Protein AF-0000000087751949 (afdb_homodimer)

Structure (mmCIF, N/CA/C/O backbone):
data_AF-0000000087751949-model_v1
#
loop_
_entity.id
_entity.type
_entity.pdbx_description
1 polymer 'Dynactin subunit 6'
#
loop_
_atom_site.group_PDB
_atom_site.id
_atom_site.type_symbol
_atom_site.label_atom_id
_atom_site.label_alt_id
_atom_site.label_comp_id
_atom_site.label_asym_id
_atom_site.label_entity_id
_atom_site.label_seq_id
_atom_site.pdbx_PDB_ins_code
_atom_site.Cartn_x
_atom_site.Cartn_y
_atom_site.Cartn_z
_atom_site.occupancy
_atom_site.B_iso_or_equiv
_atom_site.auth_seq_id
_atom_site.auth_comp_id
_atom_site.auth_asym_id
_atom_site.auth_atom_id
_atom_site.pdbx_PDB_model_num
ATOM 1 N N . MET A 1 1 ? -17.766 6.434 9.172 1 87.88 1 MET A N 1
ATOM 2 C CA . MET A 1 1 ? -16.344 6.113 9.297 1 87.88 1 MET A CA 1
ATOM 3 C C . MET A 1 1 ? -16.125 4.605 9.375 1 87.88 1 MET A C 1
ATOM 5 O O . MET A 1 1 ? -17 3.873 9.859 1 87.88 1 MET A O 1
ATOM 9 N N . TYR A 1 2 ? -15.016 4.145 8.797 1 93.75 2 TYR A N 1
ATOM 10 C CA . TYR A 1 2 ? -14.648 2.734 8.773 1 93.75 2 TYR A CA 1
ATOM 11 C C . TYR A 1 2 ? -13.273 2.518 9.398 1 93.75 2 TYR A C 1
ATOM 13 O O . TYR A 1 2 ? -12.266 2.434 8.688 1 93.75 2 TYR A O 1
ATOM 21 N N . VAL A 1 3 ? -13.266 2.404 10.672 1 95.25 3 VAL A N 1
ATOM 22 C CA . VAL A 1 3 ? -12.016 2.227 11.414 1 95.25 3 VAL A CA 1
ATOM 23 C C . VAL A 1 3 ? -11.93 0.794 11.938 1 95.25 3 VAL A C 1
ATOM 25 O O . VAL A 1 3 ? -12.656 0.414 12.852 1 95.25 3 VAL A O 1
ATOM 28 N N . CYS A 1 4 ? -11.031 0.097 11.383 1 94.06 4 CYS A N 1
ATOM 29 C CA . CYS A 1 4 ? -10.867 -1.282 11.828 1 94.06 4 CYS A CA 1
ATOM 30 C C . CYS A 1 4 ? -10.438 -1.339 13.289 1 94.06 4 CYS A C 1
ATOM 32 O O . CYS A 1 4 ? -9.617 -0.532 13.727 1 94.06 4 CYS A O 1
ATOM 34 N N . ASP A 1 5 ? -10.891 -2.34 14 1 93.88 5 ASP A N 1
ATOM 35 C CA . ASP A 1 5 ? -10.562 -2.52 15.414 1 93.88 5 ASP A CA 1
ATOM 36 C C . ASP A 1 5 ? -9.062 -2.725 15.602 1 93.88 5 ASP A C 1
ATOM 38 O O . ASP A 1 5 ? -8.508 -2.346 16.641 1 93.88 5 ASP A O 1
ATOM 42 N N . GLU A 1 6 ? -8.453 -3.252 14.617 1 94.19 6 GLU A N 1
ATOM 43 C CA . GLU A 1 6 ? -7.027 -3.553 14.695 1 94.19 6 GLU A CA 1
ATOM 44 C C . GLU A 1 6 ? -6.184 -2.305 14.43 1 94.19 6 GLU A C 1
ATOM 46 O O . GLU A 1 6 ? -4.965 -2.328 14.594 1 94.19 6 GLU A O 1
ATOM 51 N N . ALA A 1 7 ? -6.824 -1.273 14 1 96.38 7 ALA A N 1
ATOM 52 C CA . ALA A 1 7 ? -6.133 0.012 13.93 1 96.38 7 ALA A CA 1
ATOM 53 C C . ALA A 1 7 ? -6.008 0.639 15.32 1 96.38 7 ALA A C 1
ATOM 55 O O . ALA A 1 7 ? -6.898 0.483 16.156 1 96.38 7 ALA A O 1
ATOM 56 N N . GLU A 1 8 ? -4.941 1.275 15.57 1 97.38 8 GLU A N 1
ATOM 57 C CA . GLU A 1 8 ? -4.73 1.932 16.859 1 97.38 8 GLU A CA 1
ATOM 58 C C . GLU A 1 8 ? -5.164 3.395 16.812 1 97.38 8 GLU A C 1
ATOM 60 O O . GLU A 1 8 ? -4.328 4.289 16.656 1 97.38 8 GLU A O 1
ATOM 65 N N . VAL A 1 9 ? -6.453 3.605 16.906 1 97.19 9 VAL A N 1
ATOM 66 C CA . VAL A 1 9 ? -7.059 4.934 16.844 1 97.19 9 VAL A CA 1
ATOM 67 C C . VAL A 1 9 ? -8.016 5.109 18.016 1 97.19 9 VAL A C 1
ATOM 69 O O . VAL A 1 9 ? -8.969 4.34 18.172 1 97.19 9 VAL A O 1
ATOM 72 N N . ASP A 1 10 ? -7.754 6.023 18.922 1 95.88 10 ASP A N 1
ATOM 73 C CA . ASP A 1 10 ? -8.641 6.355 20.031 1 95.88 10 ASP A CA 1
ATOM 74 C C . ASP A 1 10 ? -9.664 7.414 19.625 1 95.88 10 ASP A C 1
ATOM 76 O O . ASP A 1 10 ? -9.352 8.609 19.594 1 95.88 10 ASP A O 1
ATOM 80 N N . LEU A 1 11 ? -10.883 7.027 19.406 1 96.06 11 LEU A N 1
ATOM 81 C CA . LEU A 1 11 ? -11.922 7.887 18.844 1 96.06 11 LEU A CA 1
ATOM 82 C C . LEU A 1 11 ? -12.422 8.891 19.875 1 96.06 11 LEU A C 1
ATOM 84 O O . LEU A 1 11 ? -13.203 9.781 19.547 1 96.06 11 LEU A O 1
ATOM 88 N N . THR A 1 12 ? -11.969 8.781 21.094 1 95.06 12 THR A N 1
ATOM 89 C CA . THR A 1 12 ? -12.242 9.82 22.078 1 95.06 12 THR A CA 1
ATOM 90 C C . THR A 1 12 ? -11.289 10.992 21.906 1 95.06 12 THR A C 1
ATOM 92 O O . THR A 1 12 ? -11.547 12.094 22.406 1 95.06 12 THR A O 1
ATOM 95 N N . GLN A 1 13 ? -10.18 10.82 21.203 1 95.88 13 GLN A N 1
ATOM 96 C CA . GLN A 1 13 ? -9.148 11.836 21.016 1 95.88 13 GLN A CA 1
ATOM 97 C C . GLN A 1 13 ? -9.094 12.32 19.578 1 95.88 13 GLN A C 1
ATOM 99 O O . GLN A 1 13 ? -8.547 13.391 19.297 1 95.88 13 GLN A O 1
ATOM 104 N N . VAL A 1 14 ? -9.586 11.477 18.672 1 97.38 14 VAL A N 1
ATOM 105 C CA . VAL A 1 14 ? -9.484 11.719 17.234 1 97.38 14 VAL A CA 1
ATOM 106 C C . VAL A 1 14 ? -10.875 11.828 16.641 1 97.38 14 VAL A C 1
ATOM 108 O O . VAL A 1 14 ? -11.758 11.016 16.922 1 97.38 14 VAL A O 1
ATOM 111 N N . SER A 1 15 ? -11.078 12.875 15.844 1 97.62 15 SER A N 1
ATOM 112 C CA . SER A 1 15 ? -12.312 13.008 15.07 1 97.62 15 SER A CA 1
ATOM 113 C C . SER A 1 15 ? -12.125 12.516 13.641 1 97.62 15 SER A C 1
ATOM 115 O O . SER A 1 15 ? -11.203 12.945 12.953 1 97.62 15 SER A O 1
ATOM 117 N N . VAL A 1 16 ? -13.031 11.672 13.172 1 98 16 VAL A N 1
ATOM 118 C CA . VAL A 1 16 ? -12.93 11.062 11.852 1 98 16 VAL A CA 1
ATOM 119 C C . VAL A 1 16 ? -14.227 11.273 11.078 1 98 16 VAL A C 1
ATOM 121 O O . VAL A 1 16 ? -15.312 10.945 11.57 1 98 16 VAL A O 1
ATOM 124 N N . GLY A 1 17 ? -14.008 11.773 9.828 1 97.69 17 GLY A N 1
ATOM 125 C CA . GLY A 1 17 ? -15.164 12.125 9.023 1 97.69 17 GLY A CA 1
ATOM 126 C C . GLY A 1 17 ? -15.758 10.953 8.266 1 97.69 17 GLY A C 1
ATOM 127 O O . GLY A 1 17 ? -15.188 9.859 8.266 1 97.69 17 GLY A O 1
ATOM 128 N N . TYR A 1 18 ? -16.812 11.297 7.547 1 96.25 18 TYR A N 1
ATOM 129 C CA . TYR A 1 18 ? -17.625 10.328 6.816 1 96.25 18 TYR A CA 1
ATOM 130 C C . TYR A 1 18 ? -16.781 9.609 5.766 1 96.25 18 TYR A C 1
ATOM 132 O O . TYR A 1 18 ? -15.984 10.227 5.062 1 96.25 18 TYR A O 1
ATOM 140 N N . LYS A 1 19 ? -16.812 8.203 5.746 1 96.38 19 LYS A N 1
ATOM 141 C CA . LYS A 1 19 ? -16.234 7.32 4.734 1 96.38 19 LYS A CA 1
ATOM 142 C C . LYS A 1 19 ? -14.719 7.328 4.801 1 96.38 19 LYS A C 1
ATOM 144 O O . LYS A 1 19 ? -14.047 6.824 3.895 1 96.38 19 LYS A O 1
ATOM 149 N N . SER A 1 20 ? -14.172 7.863 5.82 1 97.75 20 SER A N 1
ATOM 150 C CA . SER A 1 20 ? -12.75 7.664 6.043 1 97.75 20 SER A CA 1
ATOM 151 C C . SER A 1 20 ? -12.461 6.254 6.551 1 97.75 20 SER A C 1
ATOM 153 O O . SER A 1 20 ? -13.219 5.711 7.355 1 97.75 20 SER A O 1
ATOM 155 N N . VAL A 1 21 ? -11.328 5.797 6.027 1 97.06 21 VAL A N 1
ATOM 156 C CA . VAL A 1 21 ? -11 4.383 6.207 1 97.06 21 VAL A CA 1
ATOM 157 C C . VAL A 1 21 ? -9.656 4.25 6.91 1 97.06 21 VAL A C 1
ATOM 159 O O . VAL A 1 2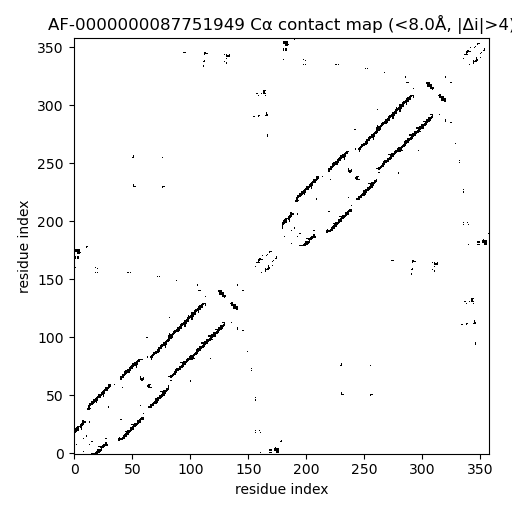1 ? -8.664 4.84 6.477 1 97.06 21 VAL A O 1
ATOM 162 N N . PHE A 1 22 ? -9.641 3.447 8.016 1 97.88 22 PHE A N 1
ATOM 163 C CA . PHE A 1 22 ? -8.391 3.025 8.648 1 97.88 22 PHE A CA 1
ATOM 164 C C . PHE A 1 22 ? -8.234 1.514 8.57 1 97.88 22 PHE A C 1
ATOM 166 O O . PHE A 1 22 ? -9 0.767 9.18 1 97.88 22 PHE A O 1
ATOM 173 N N . HIS A 1 23 ? -7.18 1.118 7.844 1 96.75 23 HIS A N 1
ATOM 174 C CA . HIS A 1 23 ? -6.906 -0.306 7.68 1 96.75 23 HIS A CA 1
ATOM 175 C C . HIS A 1 23 ? -6.262 -0.889 8.938 1 96.75 23 HIS A C 1
ATOM 177 O O . HIS A 1 23 ? -5.824 -0.146 9.812 1 96.75 23 HIS A O 1
ATOM 183 N N . PRO A 1 24 ? -6.258 -2.201 9.008 1 92.94 24 PRO A N 1
ATOM 184 C CA . PRO A 1 24 ? -5.574 -2.814 10.148 1 92.94 24 PRO A CA 1
ATOM 185 C C . PRO A 1 24 ? -4.133 -2.34 10.297 1 92.94 24 PRO A C 1
ATOM 187 O O . PRO A 1 24 ? -3.443 -2.121 9.297 1 92.94 24 PRO A O 1
ATOM 190 N N . LYS A 1 25 ? -3.697 -2.057 11.461 1 93.94 25 LYS A N 1
ATOM 191 C CA . LYS A 1 25 ? -2.334 -1.713 11.859 1 93.94 25 LYS A CA 1
ATOM 192 C C . LYS A 1 25 ? -2.002 -0.27 11.492 1 93.94 25 LYS A C 1
ATOM 194 O O . LYS A 1 25 ? -0.857 0.165 11.633 1 93.94 25 LYS A O 1
ATOM 199 N N . ALA A 1 26 ? -2.939 0.459 10.891 1 97.19 26 ALA A N 1
ATOM 200 C CA . ALA A 1 26 ? -2.795 1.912 10.875 1 97.19 26 ALA A CA 1
ATOM 201 C C . ALA A 1 26 ? -2.865 2.488 12.289 1 97.19 26 ALA A C 1
ATOM 203 O O . ALA A 1 26 ? -3.402 1.852 13.195 1 97.19 26 ALA A O 1
ATOM 204 N N . ALA A 1 27 ? -2.344 3.75 12.453 1 98.44 27 ALA A N 1
ATOM 205 C CA . ALA A 1 27 ? -2.344 4.266 13.82 1 98.44 27 ALA A CA 1
ATOM 206 C C . ALA A 1 27 ? -2.379 5.793 13.828 1 98.44 27 ALA A C 1
ATOM 208 O O . ALA A 1 27 ? -1.867 6.438 12.906 1 98.44 27 ALA A O 1
ATOM 209 N N . VAL A 1 28 ? -3.012 6.32 14.828 1 98.44 28 VAL A N 1
ATOM 210 C CA . VAL A 1 28 ? -2.869 7.715 15.234 1 98.44 28 VAL A CA 1
ATOM 211 C C . VAL A 1 28 ? -2.291 7.781 16.641 1 98.44 28 VAL A C 1
ATOM 213 O O . VAL A 1 28 ? -2.926 7.336 17.609 1 98.44 28 VAL A O 1
ATOM 216 N N . GLU A 1 29 ? -1.144 8.336 16.688 1 98.12 29 GLU A N 1
ATOM 217 C CA . GLU A 1 29 ? -0.455 8.414 17.969 1 98.12 29 GLU A CA 1
ATOM 218 C C . GLU A 1 29 ? -0.439 9.852 18.5 1 98.12 29 GLU A C 1
ATOM 220 O O . GLU A 1 29 ? -0.17 10.789 17.75 1 98.12 29 GLU A O 1
ATOM 225 N N . ILE A 1 30 ? -0.717 10.008 19.766 1 97.44 30 ILE A N 1
ATOM 226 C CA . ILE A 1 30 ? -0.716 11.32 20.406 1 97.44 30 ILE A CA 1
ATOM 227 C C . ILE A 1 30 ? 0.165 11.289 21.656 1 97.44 30 ILE A C 1
ATOM 229 O O . ILE A 1 30 ? -0.018 10.438 22.531 1 97.44 30 ILE A O 1
ATOM 233 N N . TYR A 1 31 ? 1.08 12.266 21.703 1 96.25 31 TYR A N 1
ATOM 234 C CA . TYR A 1 31 ? 1.987 12.383 22.844 1 96.25 31 TYR A CA 1
ATOM 235 C C . TYR A 1 31 ? 1.929 13.773 23.453 1 96.25 31 TYR A C 1
ATOM 237 O O . TYR A 1 31 ? 1.861 14.773 22.719 1 96.25 31 TYR A O 1
ATOM 245 N N . PRO A 1 32 ? 1.934 13.93 24.844 1 93.5 32 PRO A N 1
ATOM 246 C CA . PRO A 1 32 ? 1.86 12.82 25.781 1 93.5 32 PRO A CA 1
ATOM 247 C C . PRO A 1 32 ? 0.5 12.125 25.781 1 93.5 32 PRO A C 1
ATOM 249 O O . PRO A 1 32 ? -0.461 12.648 25.203 1 93.5 32 PRO A O 1
ATOM 252 N N . SER A 1 33 ? 0.363 11.031 26.359 1 87.06 33 SER A N 1
ATOM 253 C CA . SER A 1 33 ? -0.844 10.211 26.328 1 87.06 33 SER A CA 1
ATOM 254 C C . SER A 1 33 ? -2.008 10.906 27.031 1 87.06 33 SER A C 1
ATOM 256 O O . SER A 1 33 ? -3.17 10.648 26.703 1 87.06 33 SER A O 1
ATOM 258 N N . SER A 1 34 ? -1.687 11.742 27.938 1 84.38 34 SER A N 1
ATOM 259 C CA . SER A 1 34 ? -2.699 12.508 28.656 1 84.38 34 SER A CA 1
ATOM 260 C C . SER A 1 34 ? -2.43 14 28.578 1 84.38 34 SER A C 1
ATOM 262 O O . SER A 1 34 ? -1.881 14.594 29.516 1 84.38 34 SER A O 1
ATOM 264 N N . PRO A 1 35 ? -2.924 14.5 27.438 1 84.69 35 PRO A N 1
ATOM 265 C CA . PRO A 1 35 ? -2.662 15.938 27.281 1 84.69 35 PRO A CA 1
ATOM 266 C C . PRO A 1 35 ? -3.562 16.797 28.172 1 84.69 35 PRO A C 1
ATOM 268 O O . PRO A 1 35 ? -4.645 16.359 28.562 1 84.69 35 PRO A O 1
ATOM 271 N N . SER A 1 36 ? -3.154 17.984 28.391 1 84.75 36 SER A N 1
ATOM 272 C CA . SER A 1 36 ? -3.875 18.922 29.25 1 84.75 36 SER A CA 1
ATOM 273 C C . SER A 1 36 ? -5.023 19.594 28.516 1 84.75 36 SER A C 1
ATOM 275 O O . SER A 1 36 ? -6.035 19.953 29.109 1 84.75 36 SER A O 1
ATOM 277 N N . SER A 1 37 ? -4.801 19.734 27.266 1 87.19 37 SER A N 1
ATOM 278 C CA . SER A 1 37 ? -5.84 20.359 26.453 1 87.19 37 SER A CA 1
ATOM 279 C C . SER A 1 37 ? -6.969 19.375 26.156 1 87.19 37 SER A C 1
ATOM 281 O O . SER A 1 37 ? -6.867 18.188 26.469 1 87.19 37 SER A O 1
ATOM 283 N N . SER A 1 38 ? -8.094 19.906 25.531 1 91.38 38 SER A N 1
ATOM 284 C CA . SER A 1 38 ? -9.273 19.094 25.25 1 91.38 38 SER A CA 1
ATOM 285 C C . SER A 1 38 ? -9.242 18.531 23.828 1 91.38 38 SER A C 1
ATOM 287 O O . SER A 1 38 ? -8.844 19.234 22.906 1 91.38 38 SER A O 1
ATOM 289 N N . PRO A 1 39 ? -9.68 17.328 23.656 1 92.56 39 PRO A N 1
ATOM 290 C CA . PRO A 1 39 ? -9.805 16.734 22.328 1 92.56 39 PRO A CA 1
ATOM 291 C C . PRO A 1 39 ? -10.906 17.375 21.5 1 92.56 39 PRO A C 1
ATOM 293 O O . PRO A 1 39 ? -11.734 18.125 22.031 1 92.56 39 PRO A O 1
ATOM 296 N N . PRO A 1 40 ? -10.922 17.109 20.234 1 95.56 40 PRO A N 1
ATOM 297 C CA . PRO A 1 40 ? -10.055 16.172 19.516 1 95.56 40 PRO A CA 1
ATOM 298 C C . PRO A 1 40 ? -8.672 16.766 19.234 1 95.56 40 PRO A C 1
ATOM 300 O O . PRO A 1 40 ? -8.555 17.938 18.859 1 95.56 40 PRO A O 1
ATOM 303 N N . TYR A 1 41 ? -7.598 16.078 19.312 1 97.5 41 TYR A N 1
ATOM 304 C CA . TYR A 1 41 ? -6.219 16.469 19.047 1 97.5 41 TYR A CA 1
ATOM 305 C C . TYR A 1 41 ? -5.875 16.297 17.578 1 97.5 41 TYR A C 1
ATOM 307 O O . TYR A 1 41 ? -5.016 17.016 17.047 1 97.5 41 TYR A O 1
ATOM 315 N N . VAL A 1 42 ? -6.477 15.344 16.969 1 98.31 42 VAL A N 1
ATOM 316 C CA . VAL A 1 42 ? -6.336 15.109 15.539 1 98.31 42 VAL A CA 1
ATOM 317 C C . VAL A 1 42 ? -7.715 15.086 14.883 1 98.31 42 VAL A C 1
ATOM 319 O O . VAL A 1 42 ? -8.617 14.391 15.352 1 98.31 42 VAL A O 1
ATOM 322 N N . THR A 1 43 ? -7.879 15.922 13.875 1 98.69 43 THR A N 1
ATOM 323 C CA . THR A 1 43 ? -9.109 15.961 13.102 1 98.69 43 THR A CA 1
ATOM 324 C C . THR A 1 43 ? -8.867 15.492 11.664 1 98.69 43 THR A C 1
ATOM 326 O O . THR A 1 43 ? -8 16.031 10.969 1 98.69 43 THR A O 1
ATOM 329 N N . ILE A 1 44 ? -9.602 14.516 11.227 1 98.69 44 ILE A N 1
ATOM 330 C CA . ILE A 1 44 ? -9.5 13.953 9.883 1 98.69 44 ILE A CA 1
ATOM 331 C C . ILE A 1 44 ? -10.836 14.094 9.164 1 98.69 44 ILE A C 1
ATOM 333 O O . ILE A 1 44 ? -11.867 13.641 9.664 1 98.69 44 ILE A O 1
ATOM 337 N N . GLY A 1 45 ? -10.836 14.695 8.023 1 98.62 45 GLY A N 1
ATOM 338 C CA . GLY A 1 45 ? -12.047 14.953 7.262 1 98.62 45 GLY A CA 1
ATOM 339 C C . GLY A 1 45 ? -12.664 13.703 6.672 1 98.62 45 GLY A C 1
ATOM 340 O O . GLY A 1 45 ? -12.633 12.641 7.293 1 98.62 45 GLY A O 1
ATOM 341 N N . GLU A 1 46 ? -13.281 13.891 5.473 1 98.5 46 GLU A N 1
ATOM 342 C CA . GLU A 1 46 ? -14.062 12.828 4.84 1 98.5 46 GLU A CA 1
ATOM 343 C C . GLU A 1 46 ? -13.234 12.102 3.783 1 98.5 46 GLU A C 1
ATOM 345 O O . GLU A 1 46 ? -12.352 12.695 3.158 1 98.5 46 GLU A O 1
ATOM 350 N N . ARG A 1 47 ? -13.477 10.781 3.648 1 98.19 47 ARG A N 1
ATOM 351 C CA . ARG A 1 47 ? -13.008 9.977 2.527 1 98.19 47 ARG A CA 1
ATOM 352 C C . ARG A 1 47 ? -11.484 9.93 2.49 1 98.19 47 ARG A C 1
ATOM 354 O O . ARG A 1 47 ? -10.875 10.062 1.424 1 98.19 47 ARG A O 1
ATOM 361 N N . ASN A 1 48 ? -10.859 9.859 3.641 1 98.69 48 ASN A N 1
ATOM 362 C CA . ASN A 1 48 ? -9.43 9.594 3.738 1 98.69 48 ASN A CA 1
ATOM 363 C C . ASN A 1 48 ? -9.148 8.094 3.871 1 98.69 48 ASN A C 1
ATOM 365 O O . ASN A 1 48 ? -9.93 7.363 4.473 1 98.69 48 ASN A O 1
ATOM 369 N N . ILE A 1 49 ? -8.055 7.691 3.246 1 98.06 49 ILE A N 1
ATOM 370 C CA . ILE A 1 49 ? -7.633 6.305 3.383 1 98.06 49 ILE A CA 1
ATOM 371 C C . ILE A 1 49 ? -6.27 6.242 4.07 1 98.06 49 ILE A C 1
ATOM 373 O O . ILE A 1 49 ? -5.293 6.812 3.574 1 98.06 49 ILE A O 1
ATOM 377 N N . VAL A 1 50 ? -6.219 5.59 5.195 1 98.38 50 VAL A N 1
ATOM 378 C CA . VAL A 1 50 ? -4.973 5.316 5.902 1 98.38 50 VAL A CA 1
ATOM 379 C C . VAL A 1 50 ? -4.641 3.83 5.812 1 98.38 50 VAL A C 1
ATOM 381 O O . VAL A 1 50 ? -5.254 3.01 6.504 1 98.38 50 VAL A O 1
ATOM 384 N N . ASP A 1 51 ? -3.639 3.512 4.988 1 96.62 51 ASP A N 1
ATOM 385 C CA . ASP A 1 51 ? -3.318 2.123 4.668 1 96.62 51 ASP A CA 1
ATOM 386 C C . ASP A 1 51 ? -2.617 1.438 5.84 1 96.62 51 ASP A C 1
ATOM 388 O O . ASP A 1 51 ? -2.322 2.076 6.852 1 96.62 51 ASP A O 1
ATOM 392 N N . ASP A 1 52 ? -2.373 0.144 5.68 1 95.19 52 ASP A N 1
ATOM 393 C CA . ASP A 1 52 ? -1.693 -0.671 6.684 1 95.19 52 ASP A CA 1
ATOM 394 C C . ASP A 1 52 ? -0.34 -0.071 7.055 1 95.19 52 ASP A C 1
ATOM 396 O O . ASP A 1 52 ? 0.392 0.409 6.188 1 95.19 52 ASP A O 1
ATOM 400 N N . MET A 1 53 ? -0.048 0.06 8.305 1 94.69 53 MET A N 1
ATOM 401 C CA . MET A 1 53 ? 1.253 0.419 8.859 1 94.69 53 MET A CA 1
ATOM 402 C C . MET A 1 53 ? 1.524 1.91 8.695 1 94.69 53 MET A C 1
ATOM 404 O O . MET A 1 53 ? 2.615 2.387 9.016 1 94.69 53 MET A O 1
ATOM 408 N N . ALA A 1 54 ? 0.605 2.662 8.102 1 97.31 54 ALA A N 1
ATOM 409 C CA . ALA A 1 54 ? 0.746 4.117 8.094 1 97.31 54 ALA A CA 1
ATOM 410 C C . ALA A 1 54 ? 0.461 4.703 9.469 1 97.31 54 ALA A C 1
ATOM 412 O O . ALA A 1 54 ? -0.429 4.234 10.18 1 97.31 54 ALA A O 1
ATOM 413 N N . ILE A 1 55 ? 1.199 5.789 9.82 1 98.62 55 ILE A N 1
ATOM 414 C CA . ILE A 1 55 ? 1.084 6.363 11.156 1 98.62 55 ILE A CA 1
ATOM 415 C C . ILE A 1 55 ? 0.923 7.875 11.055 1 98.62 55 ILE A C 1
ATOM 417 O O . ILE A 1 55 ? 1.705 8.547 10.383 1 98.62 55 ILE A O 1
ATOM 421 N N . ILE A 1 56 ? -0.078 8.398 11.625 1 98.81 56 ILE A N 1
ATOM 422 C CA . ILE A 1 56 ? -0.224 9.82 11.906 1 98.81 56 ILE A CA 1
ATOM 423 C C . ILE A 1 56 ? 0.151 10.094 13.359 1 98.81 56 ILE A C 1
ATOM 425 O O . ILE A 1 56 ? -0.467 9.555 14.281 1 98.81 56 ILE A O 1
ATOM 429 N N . SER A 1 57 ? 1.158 10.922 13.578 1 98.81 57 SER A N 1
ATOM 430 C CA . SER A 1 57 ? 1.732 11.07 14.914 1 98.81 57 SER A CA 1
ATOM 431 C C . SER A 1 57 ? 1.778 12.531 15.344 1 98.81 57 SER A C 1
ATOM 433 O O . SER A 1 57 ? 2.385 13.367 14.664 1 98.81 57 SER A O 1
ATOM 435 N N . LEU A 1 58 ? 1.214 12.836 16.469 1 98.38 58 LEU A N 1
ATOM 436 C CA . LEU A 1 58 ? 1.224 14.172 17.047 1 98.38 58 LEU A CA 1
ATOM 437 C C . LEU A 1 58 ? 2 14.188 18.359 1 98.38 58 LEU A C 1
ATOM 439 O O . LEU A 1 58 ? 1.643 13.477 19.312 1 98.38 58 LEU A O 1
ATOM 443 N N . THR A 1 59 ? 3 14.867 18.359 1 97.12 59 THR A N 1
ATOM 444 C CA . THR A 1 59 ? 3.625 15.273 19.609 1 97.12 59 THR A CA 1
ATOM 445 C C . THR A 1 59 ? 3.23 16.703 19.984 1 97.12 59 THR A C 1
ATOM 447 O O . THR A 1 59 ? 3.617 17.656 19.297 1 97.12 59 THR A O 1
ATOM 450 N N . ILE A 1 60 ? 2.543 16.844 21.031 1 96 60 ILE A N 1
ATOM 451 C CA . ILE A 1 60 ? 2.035 18.156 21.438 1 96 60 ILE A CA 1
ATOM 452 C C . ILE A 1 60 ? 3.168 18.984 22.016 1 96 60 ILE A C 1
ATOM 454 O O . ILE A 1 60 ? 3.863 18.547 22.938 1 96 60 ILE A O 1
ATOM 458 N N . THR A 1 61 ? 3.326 20.016 21.438 1 93.38 61 THR A N 1
ATOM 459 C CA . THR A 1 61 ? 4.285 21.031 21.875 1 93.38 61 THR A CA 1
ATOM 460 C C . THR A 1 61 ? 3.639 22.406 21.953 1 93.38 61 THR A C 1
ATOM 462 O O . THR A 1 61 ? 2.441 22.547 21.688 1 93.38 61 THR A O 1
ATOM 465 N N . ALA A 1 62 ? 4.457 23.359 22.391 1 91.62 62 ALA A N 1
ATOM 466 C CA . ALA A 1 62 ? 3.961 24.734 22.391 1 91.62 62 ALA A CA 1
ATOM 467 C C . ALA A 1 62 ? 3.643 25.203 20.984 1 91.62 62 ALA A C 1
ATOM 469 O O . ALA A 1 62 ? 2.734 26.016 20.781 1 91.62 62 ALA A O 1
ATOM 470 N N . GLU A 1 63 ? 4.293 24.703 19.984 1 93.75 63 GLU A N 1
ATOM 471 C CA . GLU A 1 63 ? 4.184 25.156 18.609 1 93.75 63 GLU A CA 1
ATOM 472 C C . GLU A 1 63 ? 3.092 24.391 17.859 1 93.75 63 GLU A C 1
ATOM 474 O O . GLU A 1 63 ? 2.547 24.891 16.875 1 93.75 63 GLU A O 1
ATOM 479 N N . GLN A 1 64 ? 2.76 23.234 18.344 1 95.81 64 GLN A N 1
ATOM 480 C CA . GLN A 1 64 ? 1.774 22.391 17.672 1 95.81 64 GLN A CA 1
ATOM 481 C C . GLN A 1 64 ? 0.957 21.578 18.672 1 95.81 64 GLN A C 1
ATOM 483 O O . GLN A 1 64 ? 1.473 20.641 19.281 1 95.81 64 GLN A O 1
ATOM 488 N N . GLY A 1 65 ? -0.367 21.891 18.641 1 96.5 65 GLY A N 1
ATOM 489 C CA . GLY A 1 65 ? -1.247 21.219 19.578 1 96.5 65 GLY A CA 1
ATOM 490 C C . GLY A 1 65 ? -2.205 20.25 18.922 1 96.5 65 GLY A C 1
ATOM 491 O O . GLY A 1 65 ? -2.814 19.422 19.594 1 96.5 65 GLY A O 1
ATOM 492 N N . THR A 1 66 ? -2.301 20.438 17.609 1 97.88 66 THR A N 1
ATOM 493 C CA . THR A 1 66 ? -3.275 19.641 16.891 1 97.88 66 THR A CA 1
ATOM 494 C C . THR A 1 66 ? -2.75 19.266 15.508 1 97.88 66 THR A C 1
ATOM 496 O O . THR A 1 66 ? -1.747 19.812 15.047 1 97.88 66 THR A O 1
ATOM 499 N N . ILE A 1 67 ? -3.262 18.281 14.891 1 98.6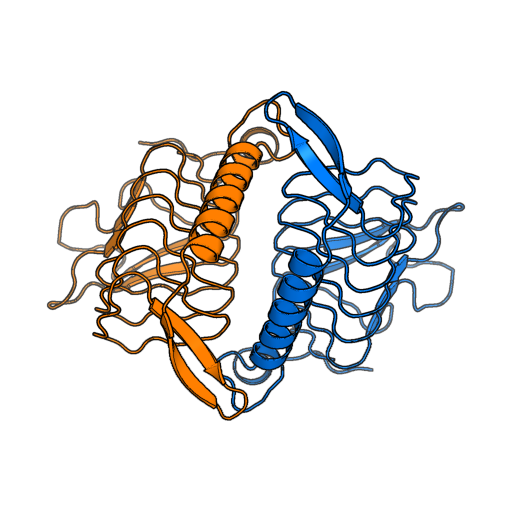2 67 ILE A N 1
ATOM 500 C CA . ILE A 1 67 ? -3.137 18 13.461 1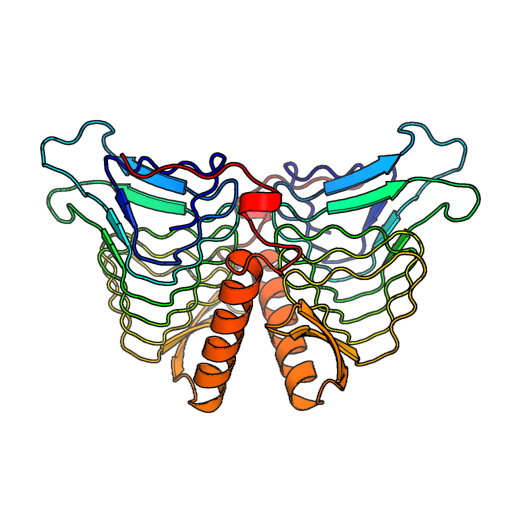 98.62 67 ILE A CA 1
ATOM 501 C C . ILE A 1 67 ? -4.504 18.109 12.797 1 98.62 67 ILE A C 1
ATOM 503 O O . ILE A 1 67 ? -5.496 17.578 13.297 1 98.62 67 ILE A O 1
ATOM 507 N N . THR A 1 68 ? -4.559 18.844 11.703 1 98.88 68 THR A N 1
ATOM 508 C CA . THR A 1 68 ? -5.789 18.953 10.922 1 98.88 68 THR A CA 1
ATOM 509 C C . THR A 1 68 ? -5.578 18.422 9.508 1 98.88 68 THR A C 1
ATOM 511 O O . THR A 1 68 ? -4.676 18.875 8.797 1 98.88 68 THR A O 1
ATOM 514 N N . ILE A 1 69 ? -6.41 17.484 9.062 1 98.94 69 ILE A N 1
ATOM 515 C CA . ILE A 1 69 ? -6.355 16.875 7.738 1 98.94 69 ILE A CA 1
ATOM 516 C C . ILE A 1 69 ? -7.688 17.062 7.023 1 98.94 69 ILE A C 1
ATOM 518 O O . ILE A 1 69 ? -8.75 16.766 7.578 1 98.94 69 ILE A O 1
ATOM 522 N N . GLY A 1 70 ? -7.68 17.531 5.801 1 98.88 70 GLY A N 1
ATOM 523 C CA . GLY A 1 70 ? -8.875 17.75 5.004 1 98.88 70 GLY A CA 1
ATOM 524 C C . GLY A 1 70 ? -9.484 16.469 4.473 1 98.88 70 GLY A C 1
ATOM 525 O O . GLY A 1 70 ? -9.602 15.484 5.203 1 98.88 70 GLY A O 1
ATOM 526 N N . ASP A 1 71 ? -9.93 16.531 3.164 1 98.81 71 ASP A N 1
ATOM 527 C CA . ASP A 1 71 ? -10.711 15.445 2.58 1 98.81 71 ASP A CA 1
ATOM 528 C C . ASP A 1 71 ? -9.945 14.75 1.46 1 98.81 71 ASP A C 1
ATOM 530 O O . ASP A 1 71 ? -9.102 15.359 0.808 1 98.81 71 ASP A O 1
ATOM 534 N N . ASN A 1 72 ? -10.242 13.445 1.24 1 98.56 72 ASN A N 1
ATOM 535 C CA . ASN A 1 72 ? -9.844 12.695 0.052 1 98.56 72 ASN A CA 1
ATOM 536 C C . ASN A 1 72 ? -8.328 12.547 -0.034 1 98.56 72 ASN A C 1
ATOM 538 O O . ASN A 1 72 ? -7.738 12.734 -1.102 1 98.56 72 ASN A O 1
ATOM 542 N N . ASN A 1 73 ? -7.668 12.312 1.082 1 98.81 73 ASN A N 1
ATOM 543 C CA . ASN A 1 73 ? -6.238 12.016 1.094 1 98.81 73 ASN A CA 1
ATOM 544 C C . ASN A 1 73 ? -5.98 10.516 1.186 1 98.81 73 ASN A C 1
ATOM 546 O O . ASN A 1 73 ? -6.746 9.781 1.817 1 98.81 73 ASN A O 1
ATOM 550 N N . LEU A 1 74 ? -4.914 10.086 0.553 1 98.44 74 LEU A N 1
ATOM 551 C CA . LEU A 1 74 ? -4.469 8.695 0.639 1 98.44 74 LEU A CA 1
ATOM 552 C C . LEU A 1 74 ? -3.09 8.609 1.289 1 98.44 74 LEU A C 1
ATOM 554 O O . LEU A 1 74 ? -2.131 9.219 0.805 1 98.44 74 LEU A O 1
ATOM 558 N N . PHE A 1 75 ? -3.018 7.91 2.383 1 98.5 75 PHE A N 1
ATOM 559 C CA . PHE A 1 75 ? -1.767 7.605 3.068 1 98.5 75 PHE A CA 1
ATOM 560 C C . PHE A 1 75 ? -1.378 6.145 2.863 1 98.5 75 PHE A C 1
ATOM 562 O O . PHE A 1 75 ? -1.879 5.262 3.561 1 98.5 75 PHE A O 1
ATOM 569 N N . GLU A 1 76 ? -0.446 5.895 1.955 1 96.25 76 GLU A N 1
ATOM 570 C CA . GLU A 1 76 ? -0.073 4.527 1.61 1 96.25 76 GLU A CA 1
ATOM 571 C C . GLU A 1 76 ? 0.766 3.889 2.713 1 96.25 76 GLU A C 1
ATOM 573 O O . GLU A 1 76 ? 1.115 4.547 3.695 1 96.25 76 GLU A O 1
ATOM 578 N N . SER A 1 77 ? 1.047 2.645 2.52 1 94.94 77 SER A N 1
ATOM 579 C CA . SER A 1 77 ? 1.591 1.778 3.559 1 94.94 77 SER A CA 1
ATOM 580 C C . SER A 1 77 ? 2.92 2.311 4.082 1 94.94 77 SER A C 1
ATOM 582 O O . SER A 1 77 ? 3.791 2.701 3.303 1 94.94 77 SER A O 1
ATOM 584 N N . GLY A 1 78 ? 2.99 2.475 5.438 1 93.56 78 GLY A N 1
ATOM 585 C CA . GLY A 1 78 ? 4.262 2.729 6.102 1 93.56 78 GLY A CA 1
ATOM 586 C C . GLY A 1 78 ? 4.633 4.199 6.137 1 93.56 78 GLY A C 1
ATOM 587 O O . GLY A 1 78 ? 5.723 4.559 6.582 1 93.56 78 GLY A O 1
ATOM 588 N N . CYS A 1 79 ? 3.816 5.027 5.699 1 96.06 79 CYS A N 1
ATOM 589 C CA . CYS A 1 79 ? 4.102 6.453 5.812 1 96.06 79 CYS A CA 1
ATOM 590 C C . CYS A 1 79 ? 4.082 6.898 7.27 1 96.06 79 CYS A C 1
ATOM 592 O O . CYS A 1 79 ? 3.42 6.281 8.102 1 96.06 79 CYS A O 1
ATOM 594 N N . LEU A 1 80 ? 4.816 7.969 7.551 1 98.19 80 LEU A N 1
ATOM 595 C CA . LEU A 1 80 ? 4.816 8.625 8.852 1 98.19 80 LEU A CA 1
ATOM 596 C C . LEU A 1 80 ? 4.516 10.109 8.719 1 98.19 80 LEU A C 1
ATOM 598 O O . LEU A 1 80 ? 5.316 10.859 8.156 1 98.19 80 LEU A O 1
ATOM 602 N N . ILE A 1 81 ? 3.383 10.555 9.242 1 98.88 81 ILE A N 1
ATOM 603 C CA . ILE A 1 81 ? 2.871 11.906 9.016 1 98.88 81 ILE A CA 1
ATOM 604 C C . ILE A 1 81 ? 2.865 12.68 10.328 1 98.88 81 ILE A C 1
ATOM 606 O O . ILE A 1 81 ? 2.141 12.328 11.266 1 98.88 81 ILE A O 1
ATOM 610 N N . LYS A 1 82 ? 3.605 13.734 10.438 1 98.81 82 LYS A N 1
ATOM 611 C CA . LYS A 1 82 ? 3.652 14.555 11.648 1 98.81 82 LYS A CA 1
ATOM 612 C C . LYS A 1 82 ? 3.238 15.992 11.344 1 98.81 82 LYS A C 1
ATOM 614 O O . LYS A 1 82 ? 3.393 16.875 12.188 1 98.81 82 LYS A O 1
ATOM 619 N N . ALA A 1 83 ? 2.717 16.234 10.164 1 98.81 83 ALA A N 1
ATOM 620 C CA . ALA A 1 83 ? 2.361 17.562 9.656 1 98.81 83 ALA A CA 1
ATOM 621 C C . ALA A 1 83 ? 1.429 18.281 10.625 1 98.81 83 ALA A C 1
ATOM 623 O O . ALA A 1 83 ? 0.67 17.641 11.359 1 98.81 83 ALA A O 1
ATOM 624 N N . LYS A 1 84 ? 1.494 19.578 10.562 1 98.62 84 LYS A N 1
ATOM 625 C CA . LYS A 1 84 ? 0.537 20.391 11.297 1 98.62 84 LYS A CA 1
ATOM 626 C C . LYS A 1 84 ? -0.824 20.406 10.609 1 98.62 84 LYS A C 1
ATOM 628 O O . LYS A 1 84 ? -1.86 20.312 11.266 1 98.62 84 LYS A O 1
ATOM 633 N N . SER A 1 85 ? -0.745 20.609 9.32 1 98.88 85 SER A N 1
ATOM 634 C CA . SER A 1 85 ? -1.983 20.641 8.547 1 98.88 85 SER A CA 1
ATOM 635 C C . SER A 1 85 ? -1.781 20.062 7.156 1 98.88 85 SER A C 1
ATOM 637 O O . SER A 1 85 ? -0.718 20.219 6.555 1 98.88 85 SER A O 1
ATOM 639 N N . ILE A 1 86 ? -2.799 19.375 6.648 1 98.94 86 ILE A N 1
ATOM 640 C CA . ILE A 1 86 ? -2.869 18.797 5.312 1 98.94 86 ILE A CA 1
ATOM 641 C C . ILE A 1 86 ? -4.191 19.188 4.652 1 98.94 86 ILE A C 1
ATOM 643 O O . ILE A 1 86 ? -5.258 19.016 5.242 1 98.94 86 ILE A O 1
ATOM 647 N N . GLY A 1 87 ? -4.18 19.672 3.467 1 98.88 87 GLY A N 1
ATOM 648 C CA . GLY A 1 87 ? -5.383 20.031 2.732 1 98.88 87 GLY A CA 1
ATOM 649 C C . GLY A 1 87 ? -6.121 18.828 2.182 1 98.88 87 GLY A C 1
ATOM 650 O O . GLY A 1 87 ? -6.332 17.844 2.895 1 98.88 87 GLY A O 1
ATOM 651 N N . ASN A 1 88 ? -6.559 18.984 0.852 1 98.75 88 ASN A N 1
ATOM 652 C CA . ASN A 1 88 ? -7.418 17.984 0.221 1 98.75 88 ASN A CA 1
ATOM 653 C C . ASN A 1 88 ? -6.719 17.312 -0.957 1 98.75 88 ASN A C 1
ATOM 655 O O . ASN A 1 88 ? -5.855 17.906 -1.6 1 98.75 88 ASN A O 1
ATOM 659 N N . ASN A 1 89 ? -7.074 16.016 -1.204 1 98.38 89 ASN A N 1
ATOM 660 C CA . ASN A 1 89 ? -6.734 15.32 -2.438 1 98.38 89 ASN A CA 1
ATOM 661 C C . ASN A 1 89 ? -5.23 15.102 -2.562 1 98.38 89 ASN A C 1
ATOM 663 O O . ASN A 1 89 ? -4.66 15.266 -3.645 1 98.38 89 ASN A O 1
ATOM 667 N N . ASN A 1 90 ? -4.57 14.859 -1.464 1 98.69 90 ASN A N 1
ATOM 668 C CA . ASN A 1 90 ? -3.139 14.578 -1.486 1 98.69 90 ASN A CA 1
ATOM 669 C C . ASN A 1 90 ? -2.865 13.078 -1.499 1 98.69 90 ASN A C 1
ATOM 671 O O . ASN A 1 90 ? -3.662 12.289 -0.981 1 98.69 90 ASN A O 1
ATOM 675 N N . TRP A 1 91 ? -1.775 12.711 -2.121 1 98 91 TRP A N 1
ATOM 676 C CA . TRP A 1 91 ? -1.311 11.336 -2.211 1 98 91 TRP A CA 1
ATOM 677 C C . TRP A 1 91 ? 0.052 11.172 -1.544 1 98 91 TRP A C 1
ATOM 679 O O . TRP A 1 91 ? 1.055 11.703 -2.031 1 98 91 TRP A O 1
ATOM 689 N N . PHE A 1 92 ? 0.079 10.469 -0.467 1 98 92 PHE A N 1
ATOM 690 C CA . PHE A 1 92 ? 1.325 10.141 0.215 1 98 92 PHE A CA 1
ATOM 691 C C . PHE A 1 92 ? 1.776 8.727 -0.134 1 98 92 PHE A C 1
ATOM 693 O O . PHE A 1 92 ? 1.199 7.75 0.347 1 98 92 PHE A O 1
ATOM 700 N N . GLU A 1 93 ? 2.797 8.602 -0.924 1 95.19 93 GLU A N 1
ATOM 701 C CA . GLU A 1 93 ? 3.275 7.309 -1.401 1 95.19 93 GLU A CA 1
ATOM 702 C C . GLU A 1 93 ? 4 6.547 -0.296 1 95.19 93 GLU A C 1
ATOM 704 O O . GLU A 1 93 ? 4.254 7.094 0.779 1 95.19 93 GLU A O 1
ATOM 709 N N . PRO A 1 94 ? 4.289 5.254 -0.517 1 93.38 94 PRO A N 1
ATOM 710 C CA . PRO A 1 94 ? 4.742 4.398 0.584 1 93.38 94 PRO A CA 1
ATOM 711 C C . PRO A 1 94 ? 6.039 4.895 1.221 1 93.38 94 PRO A C 1
ATOM 713 O O . PRO A 1 94 ? 6.945 5.34 0.514 1 93.38 94 PRO A O 1
ATOM 716 N N . LYS A 1 95 ? 6.078 4.895 2.545 1 93.75 95 LYS A N 1
ATOM 717 C CA . LYS A 1 95 ? 7.262 5.078 3.379 1 93.75 95 LYS A CA 1
ATOM 718 C C . LYS A 1 95 ? 7.758 6.52 3.314 1 93.75 95 LYS A C 1
ATOM 720 O O . LYS A 1 95 ? 8.883 6.812 3.721 1 93.75 95 LYS A O 1
ATOM 725 N N . CYS A 1 96 ? 6.957 7.418 2.773 1 95.56 96 CYS A N 1
ATOM 726 C CA . CYS A 1 96 ? 7.344 8.82 2.895 1 95.56 96 CYS A CA 1
ATOM 727 C C . CYS A 1 96 ? 7.172 9.312 4.324 1 95.56 96 CYS A C 1
ATOM 729 O O . CYS A 1 96 ? 6.461 8.688 5.117 1 95.56 96 CYS A O 1
ATOM 731 N N . VAL A 1 97 ? 7.871 10.453 4.66 1 97.06 97 VAL A N 1
ATOM 732 C CA . VAL A 1 97 ? 7.82 11.047 5.992 1 97.06 97 VAL A CA 1
ATOM 733 C C . VAL A 1 97 ? 7.543 12.547 5.883 1 97.06 97 VAL A C 1
ATOM 735 O O . VAL A 1 97 ? 8.188 13.25 5.102 1 97.06 97 VAL A O 1
ATOM 738 N N . VAL A 1 98 ? 6.539 13.008 6.629 1 98.62 98 VAL A N 1
ATOM 739 C CA . VAL A 1 98 ? 6.262 14.438 6.707 1 98.62 98 VAL A CA 1
ATOM 740 C C . VAL A 1 98 ? 6.598 14.953 8.102 1 98.62 98 VAL A C 1
ATOM 742 O O . VAL A 1 98 ? 6.016 14.508 9.094 1 98.62 98 VAL A O 1
ATOM 745 N N . GLY A 1 99 ? 7.438 15.906 8.188 1 98.25 99 GLY A N 1
ATOM 746 C CA . GLY A 1 99 ? 7.988 16.359 9.453 1 98.25 99 GLY A CA 1
ATOM 747 C C . GLY A 1 99 ? 7.012 17.203 10.25 1 98.25 99 GLY A C 1
ATOM 748 O O . GLY A 1 99 ? 6.02 17.703 9.711 1 98.25 99 GLY A O 1
ATOM 749 N N . GLU A 1 100 ? 7.43 17.406 11.484 1 98.19 100 GLU A N 1
ATOM 750 C CA . GLU A 1 100 ? 6.594 18.156 12.422 1 98.19 100 GLU A CA 1
ATOM 751 C C . GLU A 1 100 ? 6.406 19.594 11.961 1 98.19 100 GLU A C 1
ATOM 753 O O . GLU A 1 100 ? 7.355 20.234 11.5 1 98.19 100 GLU A O 1
ATOM 758 N N . GLY A 1 101 ? 5.188 20.031 12.07 1 98.19 101 GLY A N 1
ATOM 759 C CA . GLY A 1 101 ? 4.914 21.438 11.781 1 98.19 101 GLY A CA 1
ATOM 760 C C . GLY A 1 101 ? 4.75 21.719 10.297 1 98.19 101 GLY A C 1
ATOM 761 O O . GLY A 1 101 ? 4.398 22.828 9.906 1 98.19 101 GLY A O 1
ATOM 762 N N . ALA A 1 102 ? 4.953 20.75 9.453 1 98.69 102 ALA A N 1
ATOM 763 C CA . ALA A 1 102 ? 4.812 20.969 8.016 1 98.69 102 ALA A CA 1
ATOM 764 C C . ALA A 1 102 ? 3.365 21.266 7.641 1 98.69 102 ALA A C 1
ATOM 766 O O . ALA A 1 102 ? 2.438 20.812 8.32 1 98.69 102 ALA A O 1
ATOM 767 N N . VAL A 1 103 ? 3.191 22.062 6.609 1 98.88 103 VAL A N 1
ATOM 768 C CA . VAL A 1 103 ? 1.891 22.391 6.039 1 98.88 103 VAL A CA 1
ATOM 769 C C . VAL A 1 103 ? 1.828 21.922 4.586 1 98.88 103 VAL A C 1
ATOM 771 O O . VAL A 1 103 ? 2.611 22.375 3.746 1 98.88 103 VAL A O 1
ATOM 774 N N . ILE A 1 104 ? 0.918 21 4.266 1 98.88 104 ILE A N 1
ATOM 775 C CA . ILE A 1 104 ? 0.754 20.484 2.916 1 98.88 104 ILE A CA 1
ATOM 776 C C . ILE A 1 104 ? -0.521 21.047 2.295 1 98.88 104 ILE A C 1
ATOM 778 O O . ILE A 1 104 ? -1.604 20.938 2.875 1 98.88 104 ILE A O 1
ATOM 782 N N . GLY A 1 105 ? -0.47 21.625 1.188 1 98.69 105 GLY A N 1
ATOM 783 C CA . GLY A 1 105 ? -1.62 22.188 0.504 1 98.69 105 GLY A CA 1
ATOM 784 C C . GLY A 1 105 ? -2.555 21.141 -0.066 1 98.69 105 GLY A C 1
ATOM 785 O O . GLY A 1 105 ? -2.848 20.141 0.592 1 98.69 105 GLY A O 1
ATOM 786 N N . ASN A 1 106 ? -3.061 21.438 -1.311 1 98.38 106 ASN A N 1
ATOM 787 C CA . ASN A 1 106 ? -4.012 20.562 -1.985 1 98.38 106 ASN A CA 1
ATOM 788 C C . ASN A 1 106 ? -3.389 19.906 -3.211 1 98.38 106 ASN A C 1
ATOM 790 O O . ASN A 1 106 ? -2.549 20.5 -3.887 1 98.38 106 ASN A O 1
ATOM 794 N N . CYS A 1 107 ? -3.805 18.672 -3.496 1 98 107 CYS A N 1
ATOM 795 C CA . CYS A 1 107 ? -3.473 17.984 -4.738 1 98 107 CYS A CA 1
ATOM 796 C C . CYS A 1 107 ? -1.968 17.781 -4.863 1 98 107 CYS A C 1
ATOM 798 O O . CYS A 1 107 ? -1.396 17.984 -5.938 1 98 107 CYS A O 1
ATOM 800 N N . CYS A 1 108 ? -1.331 17.453 -3.785 1 98.31 108 CYS A N 1
ATOM 801 C CA . CYS A 1 108 ? 0.102 17.172 -3.789 1 98.31 108 CYS A CA 1
ATOM 802 C C . CYS A 1 108 ? 0.369 15.68 -3.805 1 98.31 108 CYS A C 1
ATOM 804 O O . CYS A 1 108 ? -0.485 14.883 -3.4 1 98.31 108 CYS A O 1
ATOM 806 N N . VAL A 1 109 ? 1.534 15.312 -4.309 1 97.5 109 VAL A N 1
ATOM 807 C CA . VAL A 1 109 ? 2.062 13.953 -4.223 1 97.5 109 VAL A CA 1
ATOM 808 C C . VAL A 1 109 ? 3.414 13.969 -3.51 1 97.5 109 VAL A C 1
ATOM 810 O O . VAL A 1 109 ? 4.344 14.656 -3.945 1 97.5 109 VAL A O 1
ATOM 813 N N . ILE A 1 110 ? 3.467 13.305 -2.402 1 97.62 110 ILE A N 1
ATOM 814 C CA . ILE A 1 110 ? 4.75 13.055 -1.755 1 97.62 110 ILE A CA 1
ATOM 815 C C . ILE A 1 110 ? 5.277 11.68 -2.15 1 97.62 110 ILE A C 1
ATOM 817 O O . ILE A 1 110 ? 4.742 10.656 -1.721 1 97.62 110 ILE A O 1
ATOM 821 N N . GLY A 1 111 ? 6.285 11.656 -2.889 1 94.25 111 GLY A N 1
ATOM 822 C CA . GLY A 1 111 ? 6.785 10.438 -3.5 1 94.25 111 GLY A CA 1
ATOM 823 C C . GLY A 1 111 ? 7.27 9.414 -2.484 1 94.25 111 GLY A C 1
ATOM 824 O O . GLY A 1 111 ? 7.496 9.75 -1.319 1 94.25 111 GLY A O 1
ATOM 825 N N . ALA A 1 112 ? 7.504 8.203 -3 1 92.12 112 ALA A N 1
ATOM 826 C CA . ALA A 1 112 ? 7.922 7.094 -2.15 1 92.12 112 ALA A CA 1
ATOM 827 C C . ALA A 1 112 ? 9.266 7.383 -1.491 1 92.12 112 ALA A C 1
ATOM 829 O O . ALA A 1 112 ? 10.219 7.797 -2.16 1 92.12 112 ALA A O 1
ATOM 830 N N . GLY A 1 113 ? 9.25 7.27 -0.17 1 90.75 113 GLY A N 1
ATOM 831 C CA . GLY A 1 113 ? 10.484 7.406 0.585 1 90.75 113 GLY A CA 1
ATOM 832 C C . GLY A 1 113 ? 10.93 8.852 0.742 1 90.75 113 GLY A C 1
ATOM 833 O O . GLY A 1 113 ? 11.992 9.117 1.308 1 90.75 113 GLY A O 1
ATOM 834 N N . VAL A 1 114 ? 10.211 9.75 0.214 1 93.56 114 VAL A N 1
ATOM 835 C CA . VAL A 1 114 ? 10.57 11.164 0.329 1 93.56 114 VAL A CA 1
ATOM 836 C C . VAL A 1 114 ? 10.375 11.625 1.77 1 93.56 114 VAL A C 1
ATOM 838 O O . VAL A 1 114 ? 9.367 11.305 2.404 1 93.56 114 VAL A O 1
ATOM 841 N N . GLU A 1 115 ? 11.297 12.383 2.27 1 95.06 115 GLU A N 1
ATOM 842 C CA . GLU A 1 115 ? 11.203 12.984 3.594 1 95.06 115 GLU A CA 1
ATOM 843 C C . GLU A 1 115 ? 11.055 14.5 3.496 1 95.06 115 GLU A C 1
ATOM 845 O O . GLU A 1 115 ? 11.953 15.188 3.006 1 95.06 115 GLU A O 1
ATOM 850 N N . ILE A 1 116 ? 9.898 14.969 3.943 1 97.19 116 ILE A N 1
ATOM 851 C CA . ILE A 1 116 ? 9.664 16.406 4.035 1 97.19 116 ILE A CA 1
ATOM 852 C C . ILE A 1 116 ? 10.18 16.922 5.375 1 97.19 116 ILE A C 1
ATOM 854 O O . ILE A 1 116 ? 9.703 16.516 6.438 1 97.19 116 ILE A O 1
ATOM 858 N N . PRO A 1 117 ? 11.016 17.906 5.398 1 96.94 117 PRO A N 1
ATOM 859 C CA . PRO A 1 117 ? 11.555 18.422 6.66 1 96.94 117 PRO A CA 1
ATOM 860 C C . PRO A 1 117 ? 10.492 19.125 7.512 1 96.94 117 PRO A C 1
ATOM 862 O O . PRO A 1 117 ? 9.477 19.578 6.984 1 96.94 117 PRO A O 1
ATOM 865 N N . PRO A 1 118 ? 10.836 19.203 8.812 1 97.88 118 PRO A N 1
ATOM 866 C CA . PRO A 1 118 ? 9.914 19.938 9.688 1 97.88 118 PRO A CA 1
ATOM 867 C C . PRO A 1 118 ? 9.68 21.375 9.227 1 97.88 118 PRO A C 1
ATOM 869 O O . PRO A 1 118 ? 10.57 22 8.633 1 97.88 118 PRO A O 1
ATOM 872 N N . LEU A 1 119 ? 8.531 21.844 9.383 1 98 119 LEU A N 1
ATOM 873 C CA . LEU A 1 119 ? 8.117 23.234 9.211 1 98 119 LEU A CA 1
ATOM 874 C C . LEU A 1 119 ? 8.094 23.625 7.73 1 98 119 LEU A C 1
ATOM 876 O O . LEU A 1 119 ? 7.961 24.797 7.391 1 98 119 LEU A O 1
ATOM 880 N N . THR A 1 120 ? 8.195 22.672 6.824 1 97.94 120 THR A N 1
ATOM 881 C CA . THR A 1 120 ? 8.164 22.922 5.391 1 97.94 120 THR A CA 1
ATOM 882 C C . THR A 1 120 ? 6.738 23.219 4.926 1 97.94 120 THR A C 1
ATOM 884 O O . THR A 1 120 ? 5.785 22.594 5.402 1 97.94 120 THR A O 1
ATOM 887 N N . VAL A 1 121 ? 6.613 24.188 4.031 1 98.56 121 VAL A N 1
ATOM 888 C CA . VAL A 1 121 ? 5.332 24.453 3.389 1 98.56 121 VAL A CA 1
ATOM 889 C C . VAL A 1 121 ? 5.348 23.906 1.961 1 98.56 121 VAL A C 1
ATOM 891 O O . VAL A 1 121 ? 6.207 24.281 1.159 1 98.56 121 VAL A O 1
ATOM 894 N N . VAL A 1 122 ? 4.48 22.984 1.629 1 98.56 122 VAL A N 1
ATOM 895 C CA . VAL A 1 122 ? 4.309 22.469 0.276 1 98.56 122 VAL A CA 1
ATOM 896 C C . VAL A 1 122 ? 3.049 23.062 -0.349 1 98.56 122 VAL A C 1
ATOM 898 O O . VAL A 1 122 ? 1.939 22.828 0.138 1 98.56 122 VAL A O 1
ATOM 901 N N . ASN A 1 123 ? 3.191 23.766 -1.407 1 97.94 123 ASN A N 1
ATOM 902 C CA . ASN A 1 123 ? 2.072 24.453 -2.035 1 97.94 123 ASN A CA 1
ATOM 903 C C . ASN A 1 123 ? 1.226 23.5 -2.879 1 97.94 123 ASN A C 1
ATOM 905 O O . ASN A 1 123 ? 1.631 22.375 -3.141 1 97.94 123 ASN A O 1
ATOM 909 N N . ASP A 1 124 ? 0.056 24.031 -3.387 1 97.75 124 ASP A N 1
ATOM 910 C CA . ASP A 1 124 ? -0.893 23.234 -4.152 1 97.75 124 ASP A CA 1
ATOM 911 C C . ASP A 1 124 ? -0.229 22.625 -5.383 1 97.75 124 ASP A C 1
ATOM 913 O O . ASP A 1 124 ? 0.647 23.234 -5.992 1 97.75 124 ASP A O 1
ATOM 917 N N . ASN A 1 125 ? -0.558 21.391 -5.707 1 97.5 125 ASN A N 1
ATOM 918 C CA . ASN A 1 125 ? -0.269 20.719 -6.973 1 97.5 125 ASN A CA 1
ATOM 919 C C . ASN A 1 125 ? 1.204 20.328 -7.082 1 97.5 125 ASN A C 1
ATOM 921 O O . ASN A 1 125 ? 1.712 20.109 -8.18 1 97.5 125 ASN A O 1
ATOM 925 N N . ALA A 1 126 ? 1.895 20.266 -5.988 1 97.56 126 ALA A N 1
ATOM 926 C CA . ALA A 1 126 ? 3.314 19.922 -6 1 97.56 126 ALA A CA 1
ATOM 927 C C . ALA A 1 126 ? 3.516 18.406 -5.973 1 97.56 126 ALA A C 1
ATOM 929 O O . ALA A 1 126 ? 2.803 17.703 -5.266 1 97.56 126 ALA A O 1
ATOM 930 N N . ILE A 1 127 ? 4.449 17.938 -6.758 1 96.69 127 ILE A N 1
ATOM 931 C CA . ILE A 1 127 ? 4.953 16.578 -6.684 1 96.69 127 ILE A CA 1
ATOM 932 C C . ILE A 1 127 ? 6.406 16.578 -6.207 1 96.69 127 ILE A C 1
ATOM 934 O O . ILE A 1 127 ? 7.266 17.219 -6.828 1 96.69 127 ILE A O 1
ATOM 938 N N . LEU A 1 128 ? 6.641 15.953 -5.117 1 96.19 128 LEU A N 1
ATOM 939 C CA . LEU A 1 128 ? 8 15.82 -4.613 1 96.19 128 LEU A CA 1
ATOM 940 C C . LEU A 1 128 ? 8.547 14.422 -4.875 1 96.19 128 LEU A C 1
ATOM 942 O O . LEU A 1 128 ? 7.922 13.43 -4.484 1 96.19 128 LEU A O 1
ATOM 946 N N . VAL A 1 129 ? 9.688 14.344 -5.562 1 91.75 129 VAL A N 1
ATOM 947 C CA . VAL A 1 129 ? 10.281 13.055 -5.895 1 91.75 129 VAL A CA 1
ATOM 948 C C . VAL A 1 129 ? 11.766 13.062 -5.539 1 91.75 129 VAL A C 1
ATOM 950 O O . VAL A 1 129 ? 12.406 14.117 -5.523 1 91.75 129 VAL A O 1
ATOM 953 N N . ARG A 1 130 ? 12.195 11.992 -5.238 1 84.5 130 ARG A N 1
ATOM 954 C CA . ARG A 1 130 ? 13.617 11.812 -4.984 1 84.5 130 ARG A CA 1
ATOM 955 C C . ARG A 1 130 ? 14.336 11.32 -6.234 1 84.5 130 ARG A C 1
ATOM 957 O O . ARG A 1 130 ? 13.898 10.359 -6.871 1 84.5 130 ARG A O 1
ATOM 964 N N . LEU A 1 131 ? 15.383 11.938 -6.484 1 80.75 131 LEU A N 1
ATOM 965 C CA . LEU A 1 131 ? 16.203 11.539 -7.625 1 80.75 131 LEU A CA 1
ATOM 966 C C . LEU A 1 131 ? 17.188 10.445 -7.234 1 80.75 131 LEU A C 1
ATOM 968 O O . LEU A 1 131 ? 17.438 10.219 -6.047 1 80.75 131 LEU A O 1
ATOM 972 N N . PRO A 1 132 ? 17.688 9.734 -8.242 1 72.69 132 PRO A N 1
ATOM 973 C CA . PRO A 1 132 ? 18.656 8.664 -7.973 1 72.69 132 PRO A CA 1
ATOM 974 C C . PRO A 1 132 ? 19.875 9.156 -7.195 1 72.69 132 PRO A C 1
ATOM 976 O O . PRO A 1 132 ? 20.469 8.391 -6.434 1 72.69 132 PRO A O 1
ATOM 979 N N . ASP A 1 133 ? 20.203 10.422 -7.309 1 78 133 ASP A N 1
ATOM 980 C CA . ASP A 1 133 ? 21.391 10.961 -6.645 1 78 133 ASP A CA 1
ATOM 981 C C . ASP A 1 133 ? 21.047 11.43 -5.23 1 78 133 ASP A C 1
ATOM 983 O O . ASP A 1 133 ? 21.922 11.969 -4.531 1 78 133 ASP A O 1
ATOM 987 N N . GLY A 1 134 ? 19.812 11.211 -4.859 1 76.69 134 GLY A N 1
ATOM 988 C CA . GLY A 1 134 ? 19.406 11.469 -3.488 1 76.69 134 GLY A CA 1
ATOM 989 C C . GLY A 1 134 ? 18.719 12.812 -3.318 1 76.69 134 GLY A C 1
ATOM 990 O O . GLY A 1 134 ? 18.062 13.062 -2.301 1 76.69 134 GLY A O 1
ATOM 991 N N . ARG A 1 135 ? 18.859 13.688 -4.328 1 85.38 135 ARG A N 1
ATOM 992 C CA . ARG A 1 135 ? 18.219 15 -4.242 1 85.38 135 ARG A CA 1
ATOM 993 C C . ARG A 1 135 ? 16.703 14.867 -4.344 1 85.38 135 ARG A C 1
ATOM 995 O O . ARG A 1 135 ? 16.188 14.047 -5.109 1 85.38 135 ARG A O 1
ATOM 1002 N N . ILE A 1 136 ? 15.961 15.617 -3.504 1 89.06 136 ILE A N 1
ATOM 1003 C CA . ILE A 1 136 ? 14.508 15.719 -3.617 1 89.06 136 ILE A CA 1
ATOM 1004 C C . ILE A 1 136 ? 14.141 16.938 -4.473 1 89.06 136 ILE A C 1
ATOM 1006 O O . ILE A 1 136 ? 14.586 18.047 -4.199 1 89.06 136 ILE A O 1
ATOM 1010 N N . ILE A 1 137 ? 13.344 16.766 -5.484 1 92.38 137 ILE A N 1
ATOM 1011 C CA . ILE A 1 137 ? 12.945 17.875 -6.344 1 92.38 137 ILE A CA 1
ATOM 1012 C C . ILE A 1 137 ? 11.43 18 -6.344 1 92.38 137 ILE A C 1
ATOM 1014 O O . ILE A 1 137 ? 10.719 17.062 -5.984 1 92.38 137 ILE A O 1
ATOM 1018 N N . GLN A 1 138 ? 11.023 19.219 -6.719 1 94.31 138 GLN A N 1
ATOM 1019 C CA . GLN A 1 138 ? 9.594 19.516 -6.793 1 94.31 138 GLN A CA 1
ATOM 1020 C C . GLN A 1 138 ? 9.164 19.766 -8.234 1 94.31 138 GLN A C 1
ATOM 1022 O O . GLN A 1 138 ? 9.844 20.469 -8.977 1 94.31 138 GLN A O 1
ATOM 1027 N N . ARG A 1 139 ? 8.188 19.078 -8.641 1 93.88 139 ARG A N 1
ATOM 1028 C CA . ARG A 1 139 ? 7.559 19.281 -9.938 1 93.88 139 ARG A CA 1
ATOM 1029 C C . ARG A 1 139 ? 6.086 19.641 -9.789 1 93.88 139 ARG A C 1
ATOM 1031 O O . ARG A 1 139 ? 5.527 19.547 -8.695 1 93.88 139 ARG A O 1
ATOM 1038 N N . GLU A 1 140 ? 5.535 20.109 -10.945 1 93.25 140 GLU A N 1
ATOM 1039 C CA . GLU A 1 140 ? 4.105 20.406 -10.945 1 93.25 140 GLU A CA 1
ATOM 1040 C C . GLU A 1 140 ? 3.291 19.219 -11.438 1 93.25 140 GLU A C 1
ATOM 1042 O O . GLU A 1 140 ? 3.641 18.594 -12.438 1 93.25 140 GLU A O 1
ATOM 1047 N N . GLN A 1 141 ? 2.287 18.969 -10.688 1 91.38 141 GLN A N 1
ATOM 1048 C CA . GLN A 1 141 ? 1.408 17.891 -11.094 1 91.38 141 GLN A CA 1
ATOM 1049 C C . GLN A 1 141 ? 0.532 18.297 -12.273 1 91.38 141 GLN A C 1
ATOM 1051 O O . GLN A 1 141 ? -0.123 19.344 -12.234 1 91.38 141 GLN A O 1
ATOM 1056 N N . LYS A 1 142 ? 0.55 17.469 -13.234 1 88.81 142 LYS A N 1
ATOM 1057 C CA . LYS A 1 142 ? -0.295 17.719 -14.398 1 88.81 142 LYS A CA 1
ATOM 1058 C C . LYS A 1 142 ? -1.747 17.344 -14.117 1 88.81 142 LYS A C 1
ATOM 1060 O O . LYS A 1 142 ? -2.016 16.422 -13.344 1 88.81 142 LYS A O 1
ATOM 1065 N N . GLU A 1 143 ? -2.678 18 -14.789 1 89.94 143 GLU A N 1
ATOM 1066 C CA . GLU A 1 143 ? -4.109 17.844 -14.547 1 89.94 143 GLU A CA 1
ATOM 1067 C C . GLU A 1 143 ? -4.551 16.406 -14.773 1 89.94 143 GLU A C 1
ATOM 1069 O O . GLU A 1 143 ? -5.348 15.867 -14.008 1 89.94 143 GLU A O 1
ATOM 1074 N N . TYR A 1 144 ? -4.031 15.898 -15.852 1 87.25 144 TYR A N 1
ATOM 1075 C CA . TYR A 1 144 ? -4.465 14.547 -16.188 1 87.25 144 TYR A CA 1
ATOM 1076 C C . TYR A 1 144 ? -4.031 13.555 -15.109 1 87.25 144 TYR A C 1
ATOM 1078 O O . TYR A 1 144 ? -4.77 12.625 -14.773 1 87.25 144 TYR A O 1
ATOM 1086 N N . ALA A 1 145 ? -2.875 13.711 -14.516 1 86.75 145 ALA A N 1
ATOM 1087 C CA . ALA A 1 145 ? -2.373 12.844 -13.453 1 86.75 145 ALA A CA 1
ATOM 1088 C C . ALA A 1 145 ? -3.191 13.008 -12.18 1 86.75 145 ALA A C 1
ATOM 1090 O O . ALA A 1 145 ? -3.488 12.031 -11.492 1 86.75 145 ALA A O 1
ATOM 1091 N N . ARG A 1 146 ? -3.562 14.172 -11.938 1 91.69 146 ARG A N 1
ATOM 1092 C CA . ARG A 1 146 ? -4.391 14.477 -10.781 1 91.69 146 ARG A CA 1
ATOM 1093 C C . ARG A 1 146 ? -5.754 13.797 -10.883 1 91.69 146 ARG A C 1
ATOM 1095 O O . ARG A 1 146 ? -6.227 13.188 -9.922 1 91.69 146 ARG A O 1
ATOM 1102 N N . LYS A 1 147 ? -6.34 13.914 -12 1 89.75 147 LYS A N 1
ATOM 1103 C CA . LYS A 1 147 ? -7.648 13.32 -12.234 1 89.75 147 LYS A CA 1
ATOM 1104 C C . LYS A 1 147 ? -7.586 11.797 -12.125 1 89.75 147 LYS A C 1
ATOM 1106 O O . LYS A 1 147 ? -8.492 11.172 -11.562 1 89.75 147 LYS A O 1
ATOM 1111 N N . ALA A 1 148 ? -6.559 11.234 -12.617 1 84.75 148 ALA A N 1
ATOM 1112 C CA . ALA A 1 148 ? -6.383 9.789 -12.531 1 84.75 148 ALA A CA 1
ATOM 1113 C C . ALA A 1 148 ? -6.293 9.328 -11.078 1 84.75 148 ALA A C 1
ATOM 1115 O O . ALA A 1 148 ? -6.891 8.32 -10.703 1 84.75 148 ALA A O 1
ATOM 1116 N N . LYS A 1 149 ? -5.57 10.047 -10.297 1 89.31 149 LYS A N 1
ATOM 1117 C CA . LYS A 1 149 ? -5.426 9.703 -8.883 1 89.31 149 LYS A CA 1
ATOM 1118 C C . LYS A 1 149 ? -6.758 9.844 -8.148 1 89.31 149 LYS A C 1
ATOM 1120 O O . LYS A 1 149 ? -7.082 9.031 -7.285 1 89.31 149 LYS A O 1
ATOM 1125 N N . GLN A 1 150 ? -7.48 10.82 -8.508 1 91.75 150 GLN A N 1
ATOM 1126 C CA . GLN A 1 150 ? -8.789 11.023 -7.895 1 91.75 150 GLN A CA 1
ATOM 1127 C C . GLN A 1 150 ? -9.727 9.859 -8.219 1 91.75 150 GLN A C 1
ATOM 1129 O O . GLN A 1 150 ? -10.461 9.391 -7.348 1 91.75 150 GLN A O 1
ATOM 1134 N N . MET A 1 151 ? -9.602 9.453 -9.383 1 86.31 151 MET A N 1
ATOM 1135 C CA . MET A 1 151 ? -10.43 8.328 -9.805 1 86.31 151 MET A CA 1
ATOM 1136 C C . MET A 1 151 ? -10.062 7.062 -9.039 1 86.31 151 MET A C 1
ATOM 1138 O O . MET A 1 151 ? -10.938 6.305 -8.617 1 86.31 151 MET A O 1
ATOM 1142 N N . LEU A 1 152 ? -8.828 6.859 -8.891 1 86.25 152 LEU A N 1
ATOM 1143 C CA . LEU A 1 152 ? -8.367 5.691 -8.148 1 86.25 152 LEU A CA 1
ATOM 1144 C C . LEU A 1 152 ? -8.805 5.766 -6.688 1 86.25 152 LEU A C 1
ATOM 1146 O O . LEU A 1 152 ? -9.234 4.766 -6.113 1 86.25 152 LEU A O 1
ATOM 1150 N N . GLN A 1 153 ? -8.695 6.852 -6.191 1 92.5 153 GLN A N 1
ATOM 1151 C CA . GLN A 1 153 ? -9.148 7.078 -4.82 1 92.5 153 GLN A CA 1
ATOM 1152 C C . GLN A 1 153 ? -10.625 6.727 -4.664 1 92.5 153 GLN A C 1
ATOM 1154 O O . GLN A 1 153 ? -11.008 6.066 -3.697 1 92.5 153 GLN A O 1
ATOM 1159 N N . ASP A 1 154 ? -11.43 7.18 -5.578 1 90.81 154 ASP A N 1
ATOM 1160 C CA . ASP A 1 154 ? -12.859 6.879 -5.555 1 90.81 154 ASP A CA 1
ATOM 1161 C C . ASP A 1 154 ? -13.102 5.371 -5.605 1 90.81 154 ASP A C 1
ATOM 1163 O O . ASP A 1 154 ? -13.938 4.848 -4.867 1 90.81 154 ASP A O 1
ATOM 1167 N N . LYS A 1 155 ? -12.367 4.797 -6.395 1 86.38 155 LYS A N 1
ATOM 1168 C CA . LYS A 1 155 ? -12.5 3.35 -6.547 1 86.38 155 LYS A CA 1
ATOM 1169 C C . LYS A 1 155 ? -12.148 2.627 -5.25 1 86.38 155 LYS A C 1
ATOM 1171 O O . LYS A 1 155 ? -12.836 1.683 -4.855 1 86.38 155 LYS A O 1
ATOM 1176 N N . TYR A 1 156 ? -11.094 3.057 -4.605 1 92.25 156 TYR A N 1
ATOM 1177 C CA . TYR A 1 156 ? -10.672 2.445 -3.348 1 92.25 156 TYR A CA 1
ATOM 1178 C C . TYR A 1 156 ? -11.727 2.637 -2.266 1 92.25 156 TYR A C 1
ATOM 1180 O O . TYR A 1 156 ? -12.062 1.694 -1.547 1 92.25 156 TYR A O 1
ATOM 1188 N N . ILE A 1 157 ? -12.203 3.785 -2.258 1 93.75 157 ILE A N 1
ATOM 1189 C CA . ILE A 1 157 ? -13.234 4.078 -1.27 1 93.75 157 ILE A CA 1
ATOM 1190 C C . ILE A 1 157 ? -14.43 3.15 -1.48 1 93.75 157 ILE A C 1
ATOM 1192 O O . ILE A 1 157 ? -14.93 2.545 -0.53 1 93.75 157 ILE A O 1
ATOM 1196 N N . ASP A 1 158 ? -14.828 3.033 -2.656 1 89.81 158 ASP A N 1
ATOM 1197 C CA . ASP A 1 158 ? -15.961 2.174 -2.969 1 89.81 158 ASP A CA 1
ATOM 1198 C C . ASP A 1 158 ? -15.664 0.719 -2.611 1 89.81 158 ASP A C 1
ATOM 1200 O O . ASP A 1 158 ? -16.516 0.032 -2.029 1 89.81 158 ASP A O 1
ATOM 1204 N N . ALA A 1 159 ? -14.516 0.288 -2.918 1 89.81 159 ALA A N 1
ATOM 1205 C CA . ALA A 1 159 ? -14.125 -1.091 -2.641 1 89.81 159 ALA A CA 1
ATOM 1206 C C . ALA A 1 159 ? -14.18 -1.389 -1.146 1 89.81 159 ALA A C 1
ATOM 1208 O O . ALA A 1 159 ? -14.594 -2.48 -0.74 1 89.81 159 ALA A O 1
ATOM 1209 N N . PHE A 1 160 ? -13.875 -0.423 -0.307 1 93.38 160 PHE A N 1
ATOM 1210 C CA . PHE A 1 160 ? -13.695 -0.678 1.117 1 93.38 160 PHE A CA 1
ATOM 1211 C C . PHE A 1 160 ? -14.977 -0.365 1.889 1 93.38 160 PHE A C 1
ATOM 1213 O O . PHE A 1 160 ? -15.125 -0.774 3.043 1 93.38 160 PHE A O 1
ATOM 1220 N N . THR A 1 161 ? -15.93 0.438 1.191 1 92.75 161 THR A N 1
ATOM 1221 C CA . THR A 1 161 ? -17.031 0.94 2.008 1 92.75 161 THR A CA 1
ATOM 1222 C C . THR A 1 161 ? -18.375 0.49 1.444 1 92.75 161 THR A C 1
ATOM 1224 O O . THR A 1 161 ? -19.406 0.595 2.115 1 92.75 161 THR A O 1
ATOM 1227 N N . GLU A 1 162 ? -18.312 -0.005 0.268 1 89 162 GLU A N 1
ATOM 1228 C CA . GLU A 1 162 ? -19.578 -0.481 -0.305 1 89 162 GLU A CA 1
ATOM 1229 C C . GLU A 1 162 ? -19.844 -1.934 0.078 1 89 162 GLU A C 1
ATOM 1231 O O . GLU A 1 162 ? -19 -2.807 -0.164 1 89 162 GLU A O 1
ATOM 1236 N N . SER A 1 163 ? -21.031 -2.275 0.544 1 87.75 163 SER A N 1
ATOM 1237 C CA . SER A 1 163 ? -21.391 -3.572 1.119 1 87.75 163 SER A CA 1
ATOM 1238 C C . SER A 1 163 ? -21.375 -4.668 0.058 1 87.75 163 SER A C 1
ATOM 1240 O O . SER A 1 163 ? -21.219 -5.848 0.379 1 87.75 163 SER A O 1
ATOM 1242 N N . THR A 1 164 ? -21.5 -4.332 -1.153 1 84.19 164 THR A N 1
ATOM 1243 C CA . THR A 1 164 ? -21.531 -5.324 -2.223 1 84.19 164 THR A CA 1
ATOM 1244 C C . THR A 1 164 ? -20.125 -5.734 -2.625 1 84.19 164 THR A C 1
ATOM 1246 O O . THR A 1 164 ? -19.938 -6.727 -3.33 1 84.19 164 THR A O 1
ATOM 1249 N N . SER A 1 165 ? -19.156 -4.965 -2.08 1 84.94 165 SER A N 1
ATOM 1250 C CA . SER A 1 165 ? -17.766 -5.25 -2.41 1 84.94 165 SER A CA 1
ATOM 1251 C C . SER A 1 165 ? -17.25 -6.438 -1.609 1 84.94 165 SER A C 1
ATOM 1253 O O . SER A 1 165 ? -17.531 -6.566 -0.417 1 84.94 165 SER A O 1
ATOM 1255 N N . PRO A 1 166 ? -16.391 -7.293 -2.188 1 82.75 166 PRO A N 1
ATOM 1256 C CA . PRO A 1 166 ? -15.742 -8.367 -1.422 1 82.75 166 PRO A CA 1
ATOM 1257 C C . PRO A 1 166 ? -14.758 -7.836 -0.384 1 82.75 166 PRO A C 1
ATOM 1259 O O . PRO A 1 166 ? -14.445 -8.531 0.585 1 82.75 166 PRO A O 1
ATOM 1262 N N . SER A 1 167 ? -14.305 -6.652 -0.602 1 85.5 167 SER A N 1
ATOM 1263 C CA . SER A 1 167 ? -13.312 -6.066 0.301 1 85.5 167 SER A CA 1
ATOM 1264 C C . SER A 1 167 ? -13.961 -5.07 1.257 1 85.5 167 SER A C 1
ATOM 1266 O O . SER A 1 167 ? -13.281 -4.223 1.832 1 85.5 167 SER A O 1
ATOM 1268 N N . TYR A 1 168 ? -15.32 -5.25 1.334 1 89.06 168 TYR A N 1
ATOM 1269 C CA . TYR A 1 168 ? -16.047 -4.469 2.322 1 89.06 168 TYR A CA 1
ATOM 1270 C C . TYR A 1 168 ? -15.508 -4.719 3.725 1 89.06 168 TYR A C 1
ATOM 1272 O O . TYR A 1 168 ? -15.609 -5.832 4.246 1 89.06 168 TYR A O 1
ATOM 1280 N N . LEU A 1 169 ? -14.977 -3.703 4.281 1 90 169 LEU A N 1
ATOM 1281 C CA . LEU A 1 169 ? -14.156 -3.873 5.477 1 90 169 LEU A CA 1
ATOM 1282 C C . LEU A 1 169 ? -14.969 -4.488 6.609 1 90 169 LEU A C 1
ATOM 1284 O O . LEU A 1 169 ? -14.477 -5.375 7.316 1 90 169 LEU A O 1
ATOM 1288 N N . PRO A 1 170 ? -16.203 -4.031 6.801 1 91 170 PRO A N 1
ATOM 1289 C CA . PRO A 1 170 ? -16.953 -4.59 7.926 1 91 170 PRO A CA 1
ATOM 1290 C C . PRO A 1 170 ? -17.234 -6.078 7.762 1 91 170 PRO A C 1
ATOM 1292 O O . PRO A 1 170 ? -17.609 -6.75 8.734 1 91 170 PRO A O 1
ATOM 1295 N N . ARG A 1 171 ? -17.156 -6.613 6.562 1 86.44 171 ARG A N 1
ATOM 1296 C CA . ARG A 1 171 ? -17.359 -8.039 6.336 1 86.44 171 ARG A CA 1
ATOM 1297 C C . ARG A 1 171 ? -16.172 -8.852 6.852 1 86.44 171 ARG A C 1
ATOM 1299 O O . ARG A 1 171 ? -16.344 -9.969 7.344 1 86.44 171 ARG A O 1
ATOM 1306 N N . ASN A 1 172 ? -15 -8.195 6.785 1 81.56 172 ASN A N 1
ATOM 1307 C CA . ASN A 1 172 ? -13.781 -8.969 7.012 1 81.56 172 ASN A CA 1
ATOM 1308 C C . ASN A 1 172 ? -13.055 -8.508 8.273 1 81.56 172 ASN A C 1
ATOM 1310 O O . ASN A 1 172 ? -12.07 -9.117 8.68 1 81.56 172 ASN A O 1
ATOM 1314 N N . HIS A 1 173 ? -13.562 -7.395 8.781 1 88.31 173 HIS A N 1
ATOM 1315 C CA . HIS A 1 173 ? -12.93 -6.809 9.961 1 88.31 173 HIS A CA 1
ATOM 1316 C C . HIS A 1 173 ? -13.977 -6.293 10.945 1 88.31 173 HIS A C 1
ATOM 1318 O O . HIS A 1 173 ? -15.047 -5.836 10.539 1 88.31 173 HIS A O 1
ATOM 1324 N N . ARG A 1 174 ? -13.609 -6.34 12.219 1 89.12 174 ARG A N 1
ATOM 1325 C CA . ARG A 1 174 ? -14.422 -5.637 13.203 1 89.12 174 ARG A CA 1
ATOM 1326 C C . ARG A 1 174 ? -14.18 -4.133 13.148 1 89.12 174 ARG A C 1
ATOM 1328 O O . ARG A 1 174 ? -13.039 -3.693 12.992 1 89.12 174 ARG A O 1
ATOM 1335 N N . MET A 1 175 ? -15.266 -3.32 13.211 1 91.75 175 MET A N 1
ATOM 1336 C CA . MET A 1 175 ? -15.164 -1.866 13.125 1 91.75 175 MET A CA 1
ATOM 1337 C C . MET A 1 175 ? -15.25 -1.235 14.516 1 91.75 175 MET A C 1
ATOM 1339 O O . MET A 1 175 ? -15.969 -1.728 15.383 1 91.75 175 MET A O 1
ATOM 1343 N N . LYS A 1 176 ? -14.492 -0.201 14.641 1 90.44 176 LYS A N 1
ATOM 1344 C CA . LYS A 1 176 ? -14.695 0.601 15.844 1 90.44 176 LYS A CA 1
ATOM 1345 C C . LYS A 1 176 ? -15.992 1.4 15.758 1 90.44 176 LYS A C 1
ATOM 1347 O O . LYS A 1 176 ? -16.422 1.788 14.672 1 90.44 176 LYS A O 1
ATOM 1352 N N . THR A 1 177 ? -16.609 1.596 16.891 1 78.56 177 THR A N 1
ATOM 1353 C CA . THR A 1 177 ? -17.828 2.391 16.969 1 78.56 177 THR A CA 1
ATOM 1354 C C . THR A 1 177 ? -17.547 3.74 17.625 1 78.56 177 THR A C 1
ATOM 1356 O O . THR A 1 177 ? -16.75 3.832 18.562 1 78.56 177 THR A O 1
ATOM 1359 N N . ALA A 1 178 ? -18.062 4.828 16.922 1 72.12 178 ALA A N 1
ATOM 1360 C CA . ALA A 1 178 ? -17.938 6.141 17.547 1 72.12 178 ALA A CA 1
ATOM 1361 C C . ALA A 1 178 ? -18.516 6.133 18.953 1 72.12 178 ALA A C 1
ATOM 1363 O O . ALA A 1 178 ? -19.531 5.465 19.219 1 72.12 178 ALA A O 1
ATOM 1364 N N . PRO A 1 179 ? -17.828 6.828 19.938 1 62.97 179 PRO A N 1
ATOM 1365 C CA . PRO A 1 179 ? -18.391 6.867 21.297 1 62.97 179 PRO A CA 1
ATOM 1366 C C . PRO A 1 179 ? -19.781 7.496 21.344 1 62.97 179 PRO A C 1
ATOM 1368 O O . PRO A 1 179 ? -20.125 8.305 20.469 1 62.97 179 PRO A O 1
ATOM 1371 N N . MET B 1 1 ? 18.719 -9.398 -2.92 1 88.25 1 MET B N 1
ATOM 1372 C CA . MET B 1 1 ? 17.375 -9.414 -2.346 1 88.25 1 MET B CA 1
ATOM 1373 C C . MET B 1 1 ? 17.312 -8.578 -1.067 1 88.25 1 MET B C 1
ATOM 1375 O O . MET B 1 1 ? 18.328 -8.438 -0.374 1 88.25 1 MET B O 1
ATOM 1379 N N . TYR B 1 2 ? 16.156 -7.969 -0.825 1 93.69 2 TYR B N 1
ATOM 1380 C CA . TYR B 1 2 ? 15.922 -7.137 0.348 1 93.69 2 TYR B CA 1
ATOM 1381 C C . TYR B 1 2 ? 14.711 -7.629 1.132 1 93.69 2 TYR B C 1
ATOM 1383 O O . TYR B 1 2 ? 13.609 -7.098 0.986 1 93.69 2 TYR B O 1
ATOM 1391 N N . VAL B 1 3 ? 14.945 -8.578 1.955 1 95.25 3 VAL B N 1
ATOM 1392 C CA . VAL B 1 3 ? 13.875 -9.18 2.75 1 95.25 3 VAL B CA 1
ATOM 1393 C C . VAL B 1 3 ? 14.008 -8.742 4.207 1 95.25 3 VAL B C 1
ATOM 1395 O O . VAL B 1 3 ? 14.922 -9.188 4.91 1 95.25 3 VAL B O 1
ATOM 1398 N N . CYS B 1 4 ? 13.102 -7.961 4.602 1 94.12 4 CYS B N 1
ATOM 1399 C CA . CYS B 1 4 ? 13.148 -7.496 5.984 1 94.12 4 CYS B CA 1
ATOM 1400 C C . CYS B 1 4 ? 12.992 -8.656 6.957 1 94.12 4 CYS B C 1
ATOM 1402 O O . CYS B 1 4 ? 12.188 -9.562 6.727 1 94.12 4 CYS B O 1
ATOM 1404 N N . ASP B 1 5 ? 13.648 -8.594 8.086 1 93.88 5 ASP B N 1
ATOM 1405 C CA . ASP B 1 5 ? 13.602 -9.633 9.109 1 93.88 5 ASP B CA 1
ATOM 1406 C C . ASP B 1 5 ? 12.18 -9.789 9.656 1 93.88 5 ASP B C 1
ATOM 1408 O O . ASP B 1 5 ? 11.789 -10.883 10.062 1 93.88 5 ASP B O 1
ATOM 1412 N N . GLU B 1 6 ? 11.461 -8.734 9.609 1 94.19 6 GLU B N 1
ATOM 1413 C CA . GLU B 1 6 ? 10.102 -8.742 10.148 1 94.19 6 GLU B CA 1
ATOM 1414 C C . GLU B 1 6 ? 9.117 -9.352 9.156 1 94.19 6 GLU B C 1
ATOM 1416 O O . GLU B 1 6 ? 7.953 -9.57 9.492 1 94.19 6 GLU B O 1
ATOM 1421 N N . ALA B 1 7 ? 9.562 -9.57 7.977 1 96.38 7 ALA B N 1
ATOM 1422 C CA . ALA B 1 7 ? 8.758 -10.352 7.043 1 96.38 7 ALA B CA 1
ATOM 1423 C C . ALA B 1 7 ? 8.828 -11.844 7.375 1 96.38 7 ALA B C 1
ATOM 1425 O O . ALA B 1 7 ? 9.859 -12.336 7.828 1 96.38 7 ALA B O 1
ATOM 1426 N N . GLU B 1 8 ? 7.777 -12.516 7.203 1 97.31 8 GLU B N 1
ATOM 1427 C CA . GLU B 1 8 ? 7.738 -13.953 7.473 1 97.31 8 GLU B CA 1
ATOM 1428 C C . GLU B 1 8 ? 8.016 -14.758 6.203 1 97.31 8 GLU B C 1
ATOM 1430 O O . GLU B 1 8 ? 7.094 -15.258 5.562 1 97.31 8 GLU B O 1
ATOM 1435 N N . VAL B 1 9 ? 9.273 -14.852 5.859 1 97.19 9 VAL B N 1
ATOM 1436 C CA . VAL B 1 9 ? 9.734 -15.555 4.668 1 97.19 9 VAL B CA 1
ATOM 1437 C C . VAL B 1 9 ? 10.867 -16.5 5.039 1 97.19 9 VAL B C 1
ATOM 1439 O O . VAL B 1 9 ? 11.898 -16.078 5.57 1 97.19 9 VAL B O 1
ATOM 1442 N N . ASP B 1 10 ? 10.703 -17.797 4.887 1 95.94 10 ASP B N 1
ATOM 1443 C CA . ASP B 1 10 ? 11.742 -18.797 5.109 1 95.94 10 ASP B CA 1
ATOM 1444 C C . ASP B 1 10 ? 12.57 -19.016 3.846 1 95.94 10 ASP B C 1
ATOM 1446 O O . ASP B 1 10 ? 12.141 -19.719 2.928 1 95.94 10 ASP B O 1
ATOM 1450 N N . LEU B 1 11 ? 13.758 -18.5 3.795 1 96.12 11 LEU B N 1
ATOM 1451 C CA . LEU B 1 11 ? 14.594 -18.469 2.598 1 96.12 11 LEU B CA 1
ATOM 1452 C C . LEU B 1 11 ? 15.172 -19.859 2.316 1 96.12 11 LEU B C 1
ATOM 1454 O O . LEU B 1 11 ? 15.805 -20.062 1.276 1 96.12 11 LEU B O 1
ATOM 1458 N N . THR B 1 12 ? 14.953 -20.797 3.182 1 95.06 12 THR B N 1
ATOM 1459 C CA . THR B 1 12 ? 15.305 -22.188 2.879 1 95.06 12 THR B CA 1
ATOM 1460 C C . THR B 1 12 ? 14.227 -22.844 2.025 1 95.06 12 THR B C 1
ATOM 1462 O O . THR B 1 12 ? 14.469 -23.875 1.396 1 95.06 12 THR B O 1
ATOM 1465 N N . GLN B 1 13 ? 13.031 -22.266 1.95 1 95.81 13 GLN B N 1
ATOM 1466 C CA . GLN B 1 13 ? 11.898 -22.828 1.228 1 95.81 13 GLN B CA 1
ATOM 1467 C C . GLN B 1 13 ? 11.539 -21.969 0.014 1 95.81 13 GLN B C 1
ATOM 1469 O O . GLN B 1 13 ? 10.852 -22.438 -0.899 1 95.81 13 GLN B O 1
ATOM 1474 N N . VAL B 1 14 ? 11.945 -20.703 0.077 1 97.31 14 VAL B N 1
ATOM 1475 C CA . VAL B 1 14 ? 11.562 -19.719 -0.933 1 97.31 14 VAL B CA 1
ATOM 1476 C C . VAL B 1 14 ? 12.812 -19.188 -1.623 1 97.31 14 VAL B C 1
ATOM 1478 O O . VAL B 1 14 ? 13.797 -18.844 -0.962 1 97.31 14 VAL B O 1
ATOM 1481 N N . SER B 1 15 ? 12.773 -19.156 -2.955 1 97.62 15 SER B N 1
ATOM 1482 C CA . SER B 1 15 ? 13.836 -18.531 -3.729 1 97.62 15 SER B CA 1
ATOM 1483 C C . SER B 1 15 ? 13.445 -17.109 -4.141 1 97.62 15 SER B C 1
ATOM 1485 O O . SER B 1 15 ? 12.375 -16.891 -4.711 1 97.62 15 SER B O 1
ATOM 1487 N N . VAL B 1 16 ? 14.328 -16.156 -3.881 1 98 16 VAL B N 1
ATOM 1488 C CA . VAL B 1 16 ? 14.047 -14.742 -4.148 1 98 16 VAL B CA 1
ATOM 1489 C C . VAL B 1 16 ? 15.164 -14.148 -5 1 98 16 VAL B C 1
ATOM 1491 O O . VAL B 1 16 ? 16.344 -14.242 -4.648 1 98 16 VAL B O 1
ATOM 1494 N N . GLY B 1 17 ? 14.68 -13.469 -6.078 1 97.69 17 GLY B N 1
ATOM 1495 C CA . GLY B 1 17 ? 15.641 -12.953 -7.035 1 97.69 17 GLY B CA 1
ATOM 1496 C C . GLY B 1 17 ? 16.188 -11.586 -6.652 1 97.69 17 GLY B C 1
ATOM 1497 O O . GLY B 1 17 ? 15.734 -10.984 -5.68 1 97.69 17 GLY B O 1
ATOM 1498 N N . TYR B 1 18 ? 17.047 -11.125 -7.543 1 96.25 18 TYR B N 1
ATOM 1499 C CA . TYR B 1 18 ? 17.797 -9.891 -7.348 1 96.25 18 TYR B CA 1
ATOM 1500 C C . TYR B 1 18 ? 16.859 -8.695 -7.227 1 96.25 18 TYR B C 1
ATOM 1502 O O . TYR B 1 18 ? 15.891 -8.586 -7.98 1 96.25 18 TYR B O 1
ATOM 1510 N N . LYS B 1 19 ? 17.031 -7.836 -6.145 1 96.44 19 LYS B N 1
ATOM 1511 C CA . LYS B 1 19 ? 16.359 -6.555 -5.93 1 96.44 19 LYS B CA 1
ATOM 1512 C C . LYS B 1 19 ? 14.883 -6.742 -5.617 1 96.44 19 LYS B C 1
ATOM 1514 O O . LYS B 1 19 ? 14.109 -5.777 -5.629 1 96.44 19 LYS B O 1
ATOM 1519 N N . SER B 1 20 ? 14.492 -7.918 -5.344 1 97.81 20 SER B N 1
ATOM 1520 C CA . SER B 1 20 ? 13.148 -8.102 -4.801 1 97.81 20 SER B CA 1
ATOM 1521 C C . SER B 1 20 ? 13.086 -7.68 -3.336 1 97.81 20 SER B C 1
ATOM 1523 O O . SER B 1 20 ? 14.023 -7.918 -2.574 1 97.81 20 SER B O 1
ATOM 1525 N N . VAL B 1 21 ? 11.922 -7.098 -3.066 1 97.06 21 VAL B N 1
ATOM 1526 C CA . VAL B 1 21 ? 11.758 -6.418 -1.784 1 97.06 21 VAL B CA 1
ATOM 1527 C C . VAL B 1 21 ? 10.57 -7.016 -1.029 1 97.06 21 VAL B C 1
ATOM 1529 O O . VAL B 1 21 ? 9.469 -7.125 -1.576 1 97.06 21 VAL B O 1
ATOM 1532 N N . PHE B 1 22 ? 10.828 -7.418 0.245 1 97.88 22 PHE B N 1
ATOM 1533 C CA . PHE B 1 22 ? 9.758 -7.773 1.171 1 97.88 22 PHE B CA 1
ATOM 1534 C C . PHE B 1 22 ? 9.719 -6.812 2.354 1 97.88 22 PHE B C 1
ATOM 1536 O O . PHE B 1 22 ? 10.648 -6.781 3.162 1 97.88 22 PHE B O 1
ATOM 1543 N N . HIS B 1 23 ? 8.602 -6.098 2.438 1 96.75 23 HIS B N 1
ATOM 1544 C CA . HIS B 1 23 ? 8.43 -5.141 3.525 1 96.75 23 HIS B CA 1
ATOM 1545 C C . HIS B 1 23 ? 8.07 -5.84 4.828 1 96.75 23 HIS B C 1
ATOM 1547 O O . HIS B 1 23 ? 7.73 -7.027 4.828 1 96.75 23 HIS B O 1
ATOM 1553 N N . PRO B 1 24 ? 8.211 -5.117 5.922 1 92.88 24 PRO B N 1
ATOM 1554 C CA . PRO B 1 24 ? 7.797 -5.723 7.191 1 92.88 24 PRO B CA 1
ATOM 1555 C C . PRO B 1 24 ? 6.367 -6.25 7.16 1 92.88 24 PRO B C 1
ATOM 1557 O O . PRO B 1 24 ? 5.496 -5.648 6.52 1 92.88 24 PRO B O 1
ATOM 1560 N N . LYS B 1 25 ? 6.109 -7.371 7.699 1 94 25 LYS B N 1
ATOM 1561 C CA . LYS B 1 25 ? 4.812 -8.008 7.895 1 94 25 LYS B CA 1
ATOM 1562 C C . LYS B 1 25 ? 4.293 -8.609 6.594 1 94 25 LYS B C 1
ATOM 1564 O O . LYS B 1 25 ? 3.158 -9.086 6.535 1 94 25 LYS B O 1
ATOM 1569 N N . ALA B 1 26 ? 5.031 -8.492 5.5 1 97.19 26 ALA B N 1
ATOM 1570 C CA . ALA B 1 26 ? 4.762 -9.359 4.363 1 97.19 26 ALA B CA 1
ATOM 1571 C C . ALA B 1 26 ? 5.035 -10.82 4.711 1 97.19 26 ALA B C 1
ATOM 1573 O O . ALA B 1 26 ? 5.781 -11.109 5.648 1 97.19 26 ALA B O 1
ATOM 1574 N N . ALA B 1 27 ? 4.441 -11.766 3.891 1 98.44 27 ALA B N 1
ATOM 1575 C CA . ALA B 1 27 ? 4.641 -13.156 4.273 1 98.44 27 ALA B CA 1
ATOM 1576 C C . ALA B 1 27 ? 4.539 -14.078 3.062 1 98.44 27 ALA B C 1
ATOM 1578 O O . ALA B 1 27 ? 3.812 -13.781 2.109 1 98.44 27 ALA B O 1
ATOM 1579 N N . VAL B 1 28 ? 5.285 -15.133 3.115 1 98.44 28 VAL B N 1
ATOM 1580 C CA . VAL B 1 28 ? 5.09 -16.312 2.273 1 98.44 28 VAL B CA 1
ATOM 1581 C C . VAL B 1 28 ? 4.766 -17.516 3.145 1 98.44 28 VAL B C 1
ATOM 1583 O O . VAL B 1 28 ? 5.598 -17.953 3.943 1 98.44 28 VAL B O 1
ATOM 1586 N N . GLU B 1 29 ? 3.59 -18 2.934 1 98.12 29 GLU B N 1
ATOM 1587 C CA . GLU B 1 29 ? 3.135 -19.125 3.738 1 98.12 29 GLU B CA 1
ATOM 1588 C C . GLU B 1 29 ? 3.08 -20.406 2.914 1 98.12 29 GLU B C 1
ATOM 1590 O O . GLU B 1 29 ? 2.594 -20.406 1.781 1 98.12 29 GLU B O 1
ATOM 1595 N N . ILE B 1 30 ? 3.566 -21.484 3.475 1 97.38 30 ILE B N 1
ATOM 1596 C CA . ILE B 1 30 ? 3.561 -22.781 2.809 1 97.38 30 ILE B CA 1
ATOM 1597 C C . ILE B 1 30 ? 2.92 -23.828 3.717 1 97.38 30 ILE B C 1
ATOM 1599 O O . ILE B 1 30 ? 3.33 -24 4.867 1 97.38 30 ILE B O 1
ATOM 1603 N N . TYR B 1 31 ? 1.939 -24.531 3.127 1 96.25 31 TYR B N 1
ATOM 1604 C CA . TYR B 1 31 ? 1.24 -25.594 3.861 1 96.25 31 TYR B CA 1
ATOM 1605 C C . TYR B 1 31 ? 1.279 -26.906 3.096 1 96.25 31 TYR B C 1
ATOM 1607 O O . TYR B 1 31 ? 1.129 -26.922 1.872 1 96.25 31 TYR B O 1
ATOM 1615 N N . PRO B 1 32 ? 1.52 -28.094 3.771 1 93.5 32 PRO B N 1
ATOM 1616 C CA . PRO B 1 32 ? 1.856 -28.172 5.195 1 93.5 32 PRO B CA 1
ATOM 1617 C C . PRO B 1 32 ? 3.25 -27.625 5.504 1 93.5 32 PRO B C 1
ATOM 1619 O O . PRO B 1 32 ? 4.043 -27.406 4.586 1 93.5 32 PRO B O 1
ATOM 1622 N N . SER B 1 33 ? 3.59 -27.438 6.699 1 87.12 33 SER B N 1
ATOM 1623 C CA . SER B 1 33 ? 4.84 -26.812 7.121 1 87.12 33 SER B CA 1
ATOM 1624 C C . SER B 1 33 ? 6.039 -27.672 6.754 1 87.12 33 SER B C 1
ATOM 1626 O O . SER B 1 33 ? 7.148 -27.172 6.57 1 87.12 33 SER B O 1
ATOM 1628 N N . SER B 1 34 ? 5.812 -28.953 6.68 1 84.31 34 SER B N 1
ATOM 1629 C CA . SER B 1 34 ? 6.867 -29.891 6.305 1 84.31 34 SER B CA 1
ATOM 1630 C C . SER B 1 34 ? 6.453 -30.734 5.113 1 84.31 34 SER B C 1
ATOM 1632 O O . SER B 1 34 ? 6.031 -31.891 5.281 1 84.31 34 SER B O 1
ATOM 1634 N N . PRO B 1 35 ? 6.695 -30.078 3.965 1 84.38 35 PRO B N 1
ATOM 1635 C CA . PRO B 1 35 ? 6.285 -30.844 2.783 1 84.38 35 PRO B CA 1
ATOM 1636 C C . PRO B 1 35 ? 7.246 -31.984 2.451 1 84.38 35 PRO B C 1
ATOM 1638 O O . PRO B 1 35 ? 8.414 -31.938 2.842 1 84.38 35 PRO B O 1
ATOM 1641 N N . SER B 1 36 ? 6.777 -32.906 1.695 1 84.81 36 SER B N 1
ATOM 1642 C CA . SER B 1 36 ? 7.555 -34.094 1.327 1 84.81 36 SER B CA 1
ATOM 1643 C C . SER B 1 36 ? 8.484 -33.781 0.154 1 84.81 36 SER B C 1
ATOM 1645 O O . SER B 1 36 ? 9.547 -34.406 0.034 1 84.81 36 SER B O 1
ATOM 1647 N N . SER B 1 37 ? 8.031 -32.906 -0.629 1 87.12 37 SER B N 1
ATOM 1648 C CA . SER B 1 37 ? 8.844 -32.531 -1.783 1 87.12 37 SER B CA 1
ATOM 1649 C C . SER B 1 37 ? 9.984 -31.609 -1.384 1 87.12 37 SER B C 1
ATOM 1651 O O . SER B 1 37 ? 10.055 -31.156 -0.24 1 87.12 37 SER B O 1
ATOM 1653 N N . SER B 1 38 ? 10.922 -31.344 -2.375 1 91.38 38 SER B N 1
ATOM 1654 C CA . SER B 1 38 ? 12.109 -30.531 -2.098 1 91.38 38 SER B CA 1
ATOM 1655 C C . SER B 1 38 ? 11.875 -29.078 -2.475 1 91.38 38 SER B C 1
ATOM 1657 O O . SER B 1 38 ? 11.25 -28.781 -3.494 1 91.38 38 SER B O 1
ATOM 1659 N N . PRO B 1 39 ? 12.398 -28.172 -1.685 1 92.44 39 PRO B N 1
ATOM 1660 C CA . PRO B 1 39 ? 12.336 -26.75 -2.01 1 92.44 39 PRO B CA 1
ATOM 1661 C C . PRO B 1 39 ? 13.211 -26.375 -3.201 1 92.44 39 PRO B C 1
ATOM 1663 O O . PRO B 1 39 ? 14.055 -27.172 -3.627 1 92.44 39 PRO B O 1
ATOM 1666 N N . PRO B 1 40 ? 13.016 -25.219 -3.723 1 95.5 40 PRO B N 1
ATOM 1667 C CA . PRO B 1 40 ? 12.125 -24.156 -3.246 1 95.5 40 PRO B CA 1
ATOM 1668 C C . PRO B 1 40 ? 10.664 -24.406 -3.629 1 95.5 40 PRO B C 1
ATOM 1670 O O . PRO B 1 40 ? 10.383 -24.828 -4.754 1 95.5 40 PRO B O 1
ATOM 1673 N N . TYR B 1 41 ? 9.695 -24.156 -2.838 1 97.5 41 TYR B N 1
ATOM 1674 C CA . TYR B 1 41 ? 8.258 -24.312 -3.064 1 97.5 41 TYR B CA 1
ATOM 1675 C C . TYR B 1 41 ? 7.676 -23.062 -3.723 1 97.5 41 TYR B C 1
ATOM 1677 O O . TYR B 1 41 ? 6.672 -23.156 -4.438 1 97.5 41 TYR B O 1
ATOM 1685 N N . VAL B 1 42 ? 8.25 -21.953 -3.42 1 98.31 42 VAL B N 1
ATOM 1686 C CA . VAL B 1 42 ? 7.875 -20.688 -4.043 1 98.31 42 VAL B CA 1
ATOM 1687 C C . VAL B 1 42 ? 9.109 -20.031 -4.652 1 98.31 42 VAL B C 1
ATOM 1689 O O . VAL B 1 42 ? 10.148 -19.906 -3.996 1 98.31 42 VAL B O 1
ATOM 1692 N N . THR B 1 43 ? 9.016 -19.719 -5.938 1 98.69 43 THR B N 1
ATOM 1693 C CA . THR B 1 43 ? 10.078 -19.016 -6.641 1 98.69 43 THR B CA 1
ATOM 1694 C C . THR B 1 43 ? 9.625 -17.625 -7.059 1 98.69 43 THR B C 1
ATOM 1696 O O . THR B 1 43 ? 8.609 -17.469 -7.742 1 98.69 43 THR B O 1
ATOM 1699 N N . ILE B 1 44 ? 10.352 -16.625 -6.66 1 98.69 44 ILE B N 1
ATOM 1700 C CA . ILE B 1 44 ? 10.062 -15.227 -6.977 1 98.69 44 ILE B CA 1
ATOM 1701 C C . ILE B 1 44 ? 11.234 -14.617 -7.746 1 98.69 44 ILE B C 1
ATOM 1703 O O . ILE B 1 44 ? 12.375 -14.656 -7.281 1 98.69 44 ILE B O 1
ATOM 1707 N N . GLY B 1 45 ? 10.969 -14.078 -8.883 1 98.62 45 GLY B N 1
ATOM 1708 C CA . GLY B 1 45 ? 12 -13.523 -9.75 1 98.62 45 GLY B CA 1
ATOM 1709 C C . GLY B 1 45 ? 12.609 -12.242 -9.203 1 98.62 45 GLY B C 1
ATOM 1710 O O . GLY B 1 45 ? 12.797 -12.102 -7.996 1 98.62 45 GLY B O 1
ATOM 1711 N N . GLU B 1 46 ? 12.984 -11.352 -10.164 1 98.5 46 GLU B N 1
ATOM 1712 C CA . GLU B 1 46 ? 13.727 -10.141 -9.828 1 98.5 46 GLU B CA 1
ATOM 1713 C C . GLU B 1 46 ? 12.797 -8.93 -9.719 1 98.5 46 GLU B C 1
ATOM 1715 O O . GLU B 1 46 ? 11.773 -8.867 -10.391 1 98.5 46 GLU B O 1
ATOM 1720 N N . ARG B 1 47 ? 13.148 -8.008 -8.789 1 98.25 47 ARG B N 1
ATOM 1721 C CA . ARG B 1 47 ? 12.555 -6.676 -8.719 1 98.25 47 ARG B CA 1
ATOM 1722 C C . ARG B 1 47 ? 11.062 -6.754 -8.43 1 98.25 47 ARG B C 1
ATOM 1724 O O . ARG B 1 47 ? 10.266 -6.043 -9.047 1 98.25 47 ARG B O 1
ATOM 1731 N N . ASN B 1 48 ? 10.664 -7.68 -7.594 1 98.69 48 ASN B N 1
ATOM 1732 C CA . ASN B 1 48 ? 9.305 -7.723 -7.07 1 98.69 48 ASN B CA 1
ATOM 1733 C C . ASN B 1 48 ? 9.18 -6.957 -5.754 1 98.69 48 ASN B C 1
ATOM 1735 O O . ASN B 1 48 ? 10.125 -6.938 -4.957 1 98.69 48 ASN B O 1
ATOM 1739 N N . ILE B 1 49 ? 8.039 -6.312 -5.609 1 98.06 49 ILE B N 1
ATOM 1740 C CA . ILE B 1 49 ? 7.777 -5.625 -4.348 1 98.06 49 ILE B CA 1
ATOM 1741 C C . ILE B 1 49 ? 6.57 -6.254 -3.66 1 98.06 49 ILE B C 1
ATOM 1743 O O . ILE B 1 49 ? 5.473 -6.285 -4.227 1 98.06 49 ILE B O 1
ATOM 1747 N N . VAL B 1 50 ? 6.781 -6.75 -2.479 1 98.44 50 VAL B N 1
ATOM 1748 C CA . VAL B 1 50 ? 5.707 -7.258 -1.629 1 98.44 50 VAL B CA 1
ATOM 1749 C C . VAL B 1 50 ? 5.504 -6.32 -0.44 1 98.44 50 VAL B C 1
ATOM 1751 O O . VAL B 1 50 ? 6.301 -6.32 0.502 1 98.44 50 VAL B O 1
ATOM 1754 N N . ASP B 1 51 ? 4.406 -5.57 -0.495 1 96.62 51 ASP B N 1
ATOM 1755 C CA . ASP B 1 51 ? 4.16 -4.512 0.479 1 96.62 51 ASP B CA 1
ATOM 1756 C C . ASP B 1 51 ? 3.744 -5.094 1.828 1 96.62 51 ASP B C 1
ATOM 1758 O O . ASP B 1 51 ? 3.574 -6.309 1.962 1 96.62 51 ASP B O 1
ATOM 1762 N N . ASP B 1 52 ? 3.592 -4.203 2.811 1 95.12 52 ASP B N 1
ATOM 1763 C CA . ASP B 1 52 ? 3.18 -4.57 4.16 1 95.12 52 ASP B CA 1
ATOM 1764 C C . ASP B 1 52 ? 1.867 -5.348 4.145 1 95.12 52 ASP B C 1
ATOM 1766 O O . ASP B 1 52 ? 0.951 -5.016 3.389 1 95.12 52 ASP B O 1
ATOM 1770 N N . MET B 1 53 ? 1.795 -6.445 4.816 1 94.75 53 MET B N 1
ATOM 1771 C CA . MET B 1 53 ? 0.587 -7.219 5.09 1 94.75 53 MET B CA 1
ATOM 1772 C C . MET B 1 53 ? 0.154 -8.008 3.855 1 94.75 53 MET B C 1
ATOM 1774 O O . MET B 1 53 ? -0.899 -8.641 3.859 1 94.75 53 MET B O 1
ATOM 1778 N N . ALA B 1 54 ? 0.877 -7.91 2.748 1 97.38 54 ALA B N 1
ATOM 1779 C CA . ALA B 1 54 ? 0.604 -8.789 1.613 1 97.38 54 ALA B CA 1
ATOM 1780 C C . ALA B 1 54 ? 1.075 -10.211 1.896 1 97.38 54 ALA B C 1
ATOM 1782 O O . ALA B 1 54 ? 2.119 -10.414 2.52 1 97.38 54 ALA B O 1
ATOM 1783 N N . ILE B 1 55 ? 0.321 -11.203 1.379 1 98.62 55 ILE B N 1
ATOM 1784 C CA . ILE B 1 55 ? 0.621 -12.602 1.682 1 98.62 55 ILE B CA 1
ATOM 1785 C C . ILE B 1 55 ? 0.62 -13.422 0.394 1 98.62 55 ILE B C 1
ATOM 1787 O O . ILE B 1 55 ? -0.328 -13.352 -0.393 1 98.62 55 ILE B O 1
ATOM 1791 N N . ILE B 1 56 ? 1.644 -14.102 0.138 1 98.81 56 ILE B N 1
ATOM 1792 C CA . ILE B 1 56 ? 1.706 -15.172 -0.853 1 98.81 56 ILE B CA 1
ATOM 1793 C C . ILE B 1 56 ? 1.571 -16.516 -0.159 1 98.81 56 ILE B C 1
ATOM 1795 O O . ILE B 1 56 ? 2.385 -16.875 0.699 1 98.81 56 ILE B O 1
ATOM 1799 N N . SER B 1 57 ? 0.552 -17.297 -0.518 1 98.81 57 SER B N 1
ATOM 1800 C CA . SER B 1 57 ? 0.214 -18.484 0.246 1 98.81 57 SER B CA 1
ATOM 1801 C C . SER B 1 57 ? 0.11 -19.703 -0.659 1 98.81 57 SER B C 1
ATOM 1803 O O . SER B 1 57 ? -0.684 -19.719 -1.602 1 98.81 57 SER B O 1
ATOM 1805 N N . LEU B 1 58 ? 0.849 -20.734 -0.343 1 98.38 58 LEU B N 1
ATOM 1806 C CA . LEU B 1 58 ? 0.821 -22 -1.061 1 98.38 58 LEU B CA 1
ATOM 1807 C C . LEU B 1 58 ? 0.289 -23.109 -0.169 1 98.38 58 LEU B C 1
ATOM 1809 O O . LEU B 1 58 ? 0.869 -23.406 0.879 1 98.38 58 LEU B O 1
ATOM 1813 N N . THR B 1 59 ? -0.751 -23.609 -0.537 1 97.06 59 THR B N 1
ATOM 1814 C CA . THR B 1 59 ? -1.178 -24.906 -0.017 1 97.06 59 THR B CA 1
ATOM 1815 C C . THR B 1 59 ? -0.853 -26.016 -1.008 1 97.06 59 THR B C 1
ATOM 1817 O O . THR B 1 59 ? -1.437 -26.094 -2.092 1 97.06 59 THR B O 1
ATOM 1820 N N . ILE B 1 60 ? -0.002 -26.891 -0.634 1 96 60 ILE B N 1
ATOM 1821 C CA . ILE B 1 60 ? 0.452 -27.953 -1.528 1 96 60 ILE B CA 1
ATOM 1822 C C . ILE B 1 60 ? -0.629 -29.016 -1.65 1 96 60 ILE B C 1
ATOM 1824 O O . ILE B 1 60 ? -1.109 -29.547 -0.642 1 96 60 ILE B O 1
ATOM 1828 N N . THR B 1 61 ? -0.984 -29.188 -2.793 1 93.44 61 THR B N 1
ATOM 1829 C CA . THR B 1 61 ? -1.936 -30.234 -3.152 1 93.44 61 THR B CA 1
ATOM 1830 C C . THR B 1 61 ? -1.412 -31.062 -4.324 1 93.44 61 THR B C 1
ATOM 1832 O O . THR B 1 61 ? -0.293 -30.844 -4.793 1 93.44 61 THR B O 1
ATOM 1835 N N . ALA B 1 62 ? -2.221 -32.062 -4.684 1 91.62 62 ALA B N 1
ATOM 1836 C CA . ALA B 1 62 ? -1.856 -32.844 -5.859 1 91.62 62 ALA B CA 1
ATOM 1837 C C . ALA B 1 62 ? -1.835 -31.984 -7.117 1 91.62 62 ALA B C 1
ATOM 1839 O O . ALA B 1 62 ? -1.052 -32.219 -8.031 1 91.62 62 ALA B O 1
ATOM 1840 N N . GLU B 1 63 ? -2.602 -30.938 -7.16 1 93.75 63 GLU B N 1
ATOM 1841 C CA . GLU B 1 63 ? -2.783 -30.109 -8.344 1 93.75 63 GLU B CA 1
ATOM 1842 C C . GLU B 1 63 ? -1.776 -28.953 -8.375 1 93.75 63 GLU B C 1
ATOM 1844 O O . GLU B 1 63 ? -1.46 -28.422 -9.438 1 93.75 63 GLU B O 1
ATOM 1849 N N . GLN B 1 64 ? -1.261 -28.609 -7.227 1 95.81 64 GLN B N 1
ATOM 1850 C CA . GLN B 1 64 ? -0.344 -27.484 -7.137 1 95.81 64 GLN B CA 1
ATOM 1851 C C . GLN B 1 64 ? 0.71 -27.719 -6.059 1 95.81 64 GLN B C 1
ATOM 1853 O O . GLN B 1 64 ? 0.401 -27.688 -4.863 1 95.81 64 GLN B O 1
ATOM 1858 N N . GLY B 1 65 ? 1.964 -27.766 -6.555 1 96.5 65 GLY B N 1
ATOM 1859 C CA . GLY B 1 65 ? 3.057 -28.031 -5.633 1 96.5 65 GLY B CA 1
ATOM 1860 C C . GLY B 1 65 ? 3.967 -26.844 -5.414 1 96.5 65 GLY B C 1
ATOM 1861 O O . GLY B 1 65 ? 4.766 -26.828 -4.477 1 96.5 65 GLY B O 1
ATOM 1862 N N . THR B 1 66 ? 3.803 -25.906 -6.355 1 97.94 66 THR B N 1
ATOM 1863 C CA . THR B 1 66 ? 4.703 -24.766 -6.309 1 97.94 66 THR B CA 1
ATOM 1864 C C . THR B 1 66 ? 3.971 -23.484 -6.723 1 97.94 66 THR B C 1
ATOM 1866 O O . THR B 1 66 ? 2.857 -23.547 -7.25 1 97.94 66 THR B O 1
ATOM 1869 N N . ILE B 1 67 ? 4.449 -22.359 -6.391 1 98.62 67 ILE B N 1
ATOM 1870 C CA . ILE B 1 67 ? 4.102 -21.062 -6.973 1 98.62 67 ILE B CA 1
ATOM 1871 C C . ILE B 1 67 ? 5.312 -20.484 -7.695 1 98.62 67 ILE B C 1
ATOM 1873 O O . ILE B 1 67 ? 6.422 -20.469 -7.156 1 98.62 67 ILE B O 1
ATOM 1877 N N . THR B 1 68 ? 5.102 -20.047 -8.93 1 98.88 68 THR B N 1
ATOM 1878 C CA . THR B 1 68 ? 6.16 -19.375 -9.68 1 98.88 68 THR B CA 1
ATOM 1879 C C . THR B 1 68 ? 5.75 -17.953 -10.047 1 98.88 68 THR B C 1
ATOM 1881 O O . THR B 1 68 ? 4.699 -17.75 -10.656 1 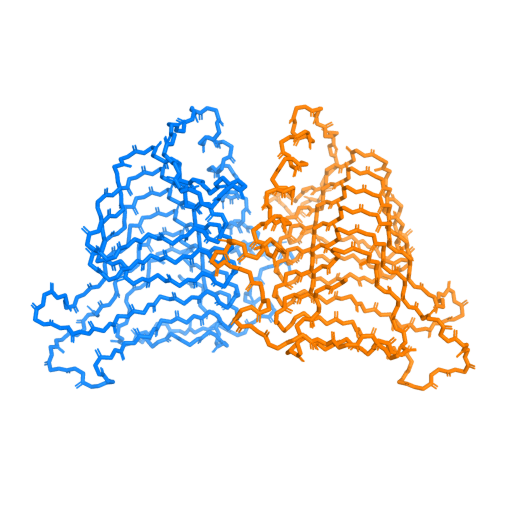98.88 68 THR B O 1
ATOM 1884 N N . ILE B 1 69 ? 6.57 -16.969 -9.711 1 98.94 69 ILE B N 1
ATOM 1885 C CA . ILE B 1 69 ? 6.34 -15.555 -9.977 1 98.94 69 ILE B CA 1
ATOM 1886 C C . ILE B 1 69 ? 7.5 -14.984 -10.789 1 98.94 69 ILE B C 1
ATOM 1888 O O . ILE B 1 69 ? 8.664 -15.164 -10.422 1 98.94 69 ILE B O 1
ATOM 1892 N N . GLY B 1 70 ? 7.234 -14.297 -11.859 1 98.88 70 GLY B N 1
ATOM 1893 C CA . GLY B 1 70 ? 8.25 -13.688 -12.711 1 98.88 70 GLY B CA 1
ATOM 1894 C C . GLY B 1 70 ? 8.859 -12.438 -12.109 1 98.88 70 GLY B C 1
ATOM 1895 O O . GLY B 1 70 ? 9.195 -12.414 -10.922 1 98.88 70 GLY B O 1
ATOM 1896 N N . ASP B 1 71 ? 9.055 -11.383 -13 1 98.81 71 ASP B N 1
ATOM 1897 C CA . ASP B 1 71 ? 9.82 -10.203 -12.625 1 98.81 71 ASP B CA 1
ATOM 1898 C C . ASP B 1 71 ? 8.93 -8.961 -12.586 1 98.81 71 ASP B C 1
ATOM 1900 O O . ASP B 1 71 ? 7.934 -8.891 -13.297 1 98.81 71 ASP B O 1
ATOM 1904 N N . ASN B 1 72 ? 9.305 -7.984 -11.719 1 98.56 72 ASN B N 1
ATOM 1905 C CA . ASN B 1 72 ? 8.766 -6.625 -11.75 1 98.56 72 ASN B CA 1
ATOM 1906 C C . ASN B 1 72 ? 7.281 -6.602 -11.406 1 98.56 72 ASN B C 1
ATOM 1908 O O . ASN B 1 72 ? 6.5 -5.914 -12.07 1 98.56 72 ASN B O 1
ATOM 1912 N N . ASN B 1 73 ? 6.855 -7.406 -10.461 1 98.81 73 ASN B N 1
ATOM 1913 C CA . ASN B 1 73 ? 5.484 -7.363 -9.969 1 98.81 73 ASN B CA 1
ATOM 1914 C C . ASN B 1 73 ? 5.383 -6.559 -8.672 1 98.81 73 ASN B C 1
ATOM 1916 O O . ASN B 1 73 ? 6.312 -6.551 -7.863 1 98.81 73 ASN B O 1
ATOM 1920 N N . LEU B 1 74 ? 4.266 -5.895 -8.508 1 98.44 74 LEU B N 1
ATOM 1921 C CA . LEU B 1 74 ? 3.965 -5.168 -7.281 1 98.44 74 LEU B CA 1
ATOM 1922 C C . LEU B 1 74 ? 2.74 -5.758 -6.59 1 98.44 74 LEU B C 1
ATOM 1924 O O . LEU B 1 74 ? 1.659 -5.824 -7.18 1 98.44 74 LEU B O 1
ATOM 1928 N N . PHE B 1 75 ? 2.93 -6.211 -5.383 1 98.5 75 PHE B N 1
ATOM 1929 C CA . PHE B 1 75 ? 1.854 -6.68 -4.516 1 98.5 75 PHE B CA 1
ATOM 1930 C C . PHE B 1 75 ? 1.57 -5.676 -3.406 1 98.5 75 PHE B C 1
ATOM 1932 O O . PHE B 1 75 ? 2.268 -5.652 -2.391 1 98.5 75 PHE B O 1
ATOM 1939 N N . GLU B 1 76 ? 0.516 -4.891 -3.566 1 96.25 76 GLU B N 1
ATOM 1940 C CA . GLU B 1 76 ? 0.216 -3.826 -2.613 1 96.25 76 GLU B CA 1
ATOM 1941 C C . GLU B 1 76 ? -0.355 -4.391 -1.316 1 96.25 76 GLU B C 1
ATOM 1943 O O . GLU B 1 76 ? -0.587 -5.598 -1.206 1 96.25 76 GLU B O 1
ATOM 1948 N N . SER B 1 77 ? -0.551 -3.506 -0.389 1 94.81 77 SER B N 1
ATOM 1949 C CA . SER B 1 77 ? -0.821 -3.859 1.001 1 94.81 77 SER B CA 1
ATOM 1950 C C . SER B 1 77 ? -2.08 -4.711 1.12 1 94.81 77 SER B C 1
ATOM 1952 O O . SER B 1 77 ? -3.107 -4.395 0.517 1 94.81 77 SER B O 1
ATOM 1954 N N . GLY B 1 78 ? -1.928 -5.895 1.797 1 93.56 78 GLY B N 1
ATOM 1955 C CA . GLY B 1 78 ? -3.08 -6.68 2.205 1 93.56 78 GLY B CA 1
ATOM 1956 C C . GLY B 1 78 ? -3.57 -7.625 1.124 1 93.56 78 GLY B C 1
ATOM 1957 O O . GLY B 1 78 ? -4.594 -8.289 1.292 1 93.56 78 GLY B O 1
ATOM 1958 N N . CYS B 1 79 ? -2.918 -7.711 0.067 1 96 79 CYS B N 1
ATOM 1959 C CA . CYS B 1 79 ? -3.312 -8.68 -0.948 1 96 79 CYS B CA 1
ATOM 1960 C C . CYS B 1 79 ? -3.07 -10.109 -0.463 1 96 79 CYS B C 1
ATOM 1962 O O . CYS B 1 79 ? -2.213 -10.336 0.391 1 96 79 CYS B O 1
ATOM 1964 N N . LEU B 1 80 ? -3.834 -11.039 -1.023 1 98.12 80 LEU B N 1
ATOM 1965 C CA . LEU B 1 80 ? -3.66 -12.469 -0.785 1 98.12 80 LEU B CA 1
ATOM 1966 C C . LEU B 1 80 ? -3.523 -13.227 -2.102 1 98.12 80 LEU B C 1
ATOM 1968 O O . LEU B 1 80 ? -4.477 -13.305 -2.879 1 98.12 80 LEU B O 1
ATOM 1972 N N . ILE B 1 81 ? -2.365 -13.812 -2.348 1 98.88 81 ILE B N 1
ATOM 1973 C CA . ILE B 1 81 ? -2.025 -14.398 -3.639 1 98.88 81 ILE B CA 1
ATOM 1974 C C . ILE B 1 81 ? -1.856 -15.906 -3.492 1 98.88 81 ILE B C 1
ATOM 1976 O O . ILE B 1 81 ? -0.949 -16.375 -2.797 1 98.88 81 ILE B O 1
ATOM 1980 N N . LYS B 1 82 ? -2.654 -16.688 -4.129 1 98.81 82 LYS B N 1
ATOM 1981 C CA . LYS B 1 82 ? -2.559 -18.141 -4.074 1 98.81 82 LYS B CA 1
ATOM 1982 C C . LYS B 1 82 ? -2.334 -18.734 -5.465 1 98.81 82 LYS B C 1
ATOM 1984 O O . LYS B 1 82 ? -2.404 -19.953 -5.648 1 98.81 82 LYS B O 1
ATOM 1989 N N . ALA B 1 83 ? -2.072 -17.891 -6.438 1 98.75 83 ALA B N 1
ATOM 1990 C CA . ALA B 1 83 ? -1.93 -18.25 -7.848 1 98.75 83 ALA B CA 1
ATOM 1991 C C . ALA B 1 83 ? -0.908 -19.375 -8.031 1 98.75 83 ALA B C 1
ATOM 1993 O O . ALA B 1 83 ? 0.025 -19.5 -7.234 1 98.75 83 ALA B O 1
ATOM 1994 N N . LYS B 1 84 ? -1.098 -20.109 -9.078 1 98.62 84 LYS B N 1
ATOM 1995 C CA . LYS B 1 84 ? -0.103 -21.109 -9.477 1 98.62 84 LYS B CA 1
ATOM 1996 C C . LYS B 1 84 ? 1.106 -20.438 -10.133 1 98.62 84 LYS B C 1
ATOM 1998 O O . LYS B 1 84 ? 2.248 -20.812 -9.852 1 98.62 84 LYS B O 1
ATOM 2003 N N . SER B 1 85 ? 0.778 -19.547 -11.023 1 98.88 85 SER B N 1
ATOM 2004 C CA . SER B 1 85 ? 1.852 -18.844 -11.719 1 98.88 85 SER B CA 1
ATOM 2005 C C . SER B 1 85 ? 1.459 -17.406 -12.031 1 98.88 85 SER B C 1
ATOM 2007 O O . SER B 1 85 ? 0.295 -17.125 -12.32 1 98.88 85 SER B O 1
ATOM 2009 N N . ILE B 1 86 ? 2.436 -16.5 -11.953 1 98.94 86 ILE B N 1
ATOM 2010 C CA . ILE B 1 86 ? 2.32 -15.086 -12.289 1 98.94 86 ILE B CA 1
ATOM 2011 C C . ILE B 1 86 ? 3.463 -14.68 -13.211 1 98.94 86 ILE B C 1
ATOM 2013 O O . ILE B 1 86 ? 4.633 -14.961 -12.93 1 98.94 86 ILE B O 1
ATOM 2017 N N . GLY B 1 87 ? 3.199 -14.031 -14.297 1 98.88 87 GLY B N 1
ATOM 2018 C CA . GLY B 1 87 ? 4.215 -13.562 -15.219 1 98.88 87 GLY B CA 1
ATOM 2019 C C . GLY B 1 87 ? 4.953 -12.336 -14.719 1 98.88 87 GLY B C 1
ATOM 2020 O O . GLY B 1 87 ? 5.383 -12.289 -13.562 1 98.88 87 GLY B O 1
ATOM 2021 N N . ASN B 1 88 ? 5.129 -11.336 -15.688 1 98.75 88 ASN B N 1
ATOM 2022 C CA . ASN B 1 88 ? 5.945 -10.156 -15.422 1 98.75 88 ASN B CA 1
ATOM 2023 C C . ASN B 1 88 ? 5.117 -8.883 -15.445 1 98.75 88 ASN B C 1
ATOM 2025 O O . ASN B 1 88 ? 4.102 -8.805 -16.141 1 98.75 88 ASN B O 1
ATOM 2029 N N . ASN B 1 89 ? 5.535 -7.875 -14.633 1 98.38 89 ASN B N 1
ATOM 2030 C CA . ASN B 1 89 ? 5.047 -6.504 -14.727 1 98.38 89 ASN B CA 1
ATOM 2031 C C . ASN B 1 89 ? 3.572 -6.402 -14.352 1 98.38 89 ASN B C 1
ATOM 2033 O O . ASN B 1 89 ? 2.809 -5.691 -15.008 1 98.38 89 ASN B O 1
ATOM 2037 N N . ASN B 1 90 ? 3.146 -7.191 -13.406 1 98.69 90 ASN B N 1
ATOM 2038 C CA . ASN B 1 90 ? 1.767 -7.129 -12.938 1 98.69 90 ASN B CA 1
ATOM 2039 C C . ASN B 1 90 ? 1.633 -6.238 -11.703 1 98.69 90 ASN B C 1
ATOM 2041 O O . ASN B 1 90 ? 2.578 -6.105 -10.922 1 98.69 90 ASN B O 1
ATOM 2045 N N . TRP B 1 91 ? 0.482 -5.633 -11.578 1 98.06 91 TRP B N 1
ATOM 2046 C CA . TRP B 1 91 ? 0.135 -4.77 -10.453 1 98.06 91 TRP B CA 1
ATOM 2047 C C . TRP B 1 91 ? -1.068 -5.324 -9.695 1 98.06 91 TRP B C 1
ATOM 2049 O O . TRP B 1 91 ? -2.186 -5.34 -10.219 1 98.06 91 TRP B O 1
ATOM 2059 N N . PHE B 1 92 ? -0.845 -5.762 -8.508 1 98 92 PHE B N 1
ATOM 2060 C CA . PHE B 1 92 ? -1.916 -6.215 -7.633 1 98 92 PHE B CA 1
ATOM 2061 C C . PHE B 1 92 ? -2.291 -5.129 -6.629 1 98 92 PHE B C 1
ATOM 2063 O O . PHE B 1 92 ? -1.552 -4.879 -5.676 1 98 92 PHE B O 1
ATOM 2070 N N . GLU B 1 93 ? -3.418 -4.516 -6.805 1 95.12 93 GLU B N 1
ATOM 2071 C CA . GLU B 1 93 ? -3.852 -3.398 -5.969 1 95.12 93 GLU B CA 1
ATOM 2072 C C . GLU B 1 93 ? -4.301 -3.879 -4.594 1 95.12 93 GLU B C 1
ATOM 2074 O O . GLU B 1 93 ? -4.422 -5.086 -4.359 1 95.12 93 GLU B O 1
ATOM 2079 N N . PRO B 1 94 ? -4.5 -2.955 -3.637 1 93.31 94 PRO B N 1
ATOM 2080 C CA . PRO B 1 94 ? -4.672 -3.357 -2.238 1 93.31 94 PRO B CA 1
ATOM 2081 C C . PRO B 1 94 ? -5.879 -4.27 -2.035 1 93.31 94 PRO B C 1
ATOM 2083 O O . PRO B 1 94 ? -6.93 -4.059 -2.645 1 93.31 94 PRO B O 1
ATOM 2086 N N . LYS B 1 95 ? -5.691 -5.328 -1.263 1 93.56 95 LYS B N 1
ATOM 2087 C CA . LYS B 1 95 ? -6.723 -6.207 -0.718 1 93.56 95 LYS B CA 1
ATOM 2088 C C . LYS B 1 95 ? -7.348 -7.066 -1.813 1 93.56 95 LYS B C 1
ATOM 2090 O O . LYS B 1 95 ? -8.398 -7.672 -1.609 1 93.56 95 LYS B O 1
ATOM 2095 N N . CYS B 1 96 ? -6.73 -7.102 -2.973 1 95.5 96 CYS B N 1
ATOM 2096 C CA . CYS B 1 96 ? -7.215 -8.078 -3.947 1 95.5 96 CYS B CA 1
ATOM 2097 C C . CYS B 1 96 ? -6.832 -9.492 -3.537 1 95.5 96 CYS B C 1
ATOM 2099 O O . CYS B 1 96 ? -5.945 -9.688 -2.705 1 95.5 96 CYS B O 1
ATOM 2101 N N . VAL B 1 97 ? -7.566 -10.5 -4.129 1 97 97 VAL B N 1
ATOM 2102 C CA . VAL B 1 97 ? -7.332 -11.914 -3.832 1 97 97 VAL B CA 1
ATOM 2103 C C . VAL B 1 97 ? -7.215 -12.703 -5.133 1 97 97 VAL B C 1
ATOM 2105 O O . VAL B 1 97 ? -8.047 -12.562 -6.031 1 97 97 VAL B O 1
ATOM 2108 N N . VAL B 1 98 ? -6.137 -13.484 -5.242 1 98.62 98 VAL B N 1
ATOM 2109 C CA . VAL B 1 98 ? -5.98 -14.375 -6.383 1 98.62 98 VAL B CA 1
ATOM 2110 C C . VAL B 1 98 ? -6.109 -15.828 -5.922 1 98.62 98 VAL B C 1
ATOM 2112 O O . VAL B 1 98 ? -5.32 -16.297 -5.098 1 98.62 98 VAL B O 1
ATOM 2115 N N . GLY B 1 99 ? -7.004 -16.547 -6.48 1 98.25 99 GLY B N 1
ATOM 2116 C CA . GLY B 1 99 ? -7.359 -17.875 -6.016 1 98.25 99 GLY B CA 1
ATOM 2117 C C . GLY B 1 99 ? -6.336 -18.938 -6.398 1 98.25 99 GLY B C 1
ATOM 2118 O O . GLY B 1 99 ? -5.504 -18.719 -7.281 1 98.25 99 GLY B O 1
ATOM 2119 N N . GLU B 1 100 ? -6.539 -20.062 -5.754 1 98.12 100 GLU B N 1
ATOM 2120 C CA . GLU B 1 100 ? -5.625 -21.188 -5.957 1 98.12 100 GLU B CA 1
ATOM 2121 C C . GLU B 1 100 ? -5.656 -21.672 -7.402 1 98.12 100 GLU B C 1
ATOM 2123 O O . GLU B 1 100 ? -6.727 -21.766 -8.008 1 98.12 100 GLU B O 1
ATOM 2128 N N . GLY B 1 101 ? -4.488 -21.922 -7.918 1 98.19 101 GLY B N 1
ATOM 2129 C CA . GLY B 1 101 ? -4.402 -22.5 -9.25 1 98.19 101 GLY B CA 1
ATOM 2130 C C . GLY B 1 101 ? -4.531 -21.484 -10.359 1 98.19 101 GLY B C 1
ATOM 2131 O O . GLY B 1 101 ? -4.359 -21.812 -11.539 1 98.19 101 GLY B O 1
ATOM 2132 N N . ALA B 1 102 ? -4.789 -20.25 -10.047 1 98.69 102 ALA B N 1
ATOM 2133 C CA . ALA B 1 102 ? -4.93 -19.219 -11.07 1 98.69 102 ALA B CA 1
ATOM 2134 C C . ALA B 1 102 ? -3.602 -18.969 -11.781 1 98.69 102 ALA B C 1
ATOM 2136 O O . ALA B 1 102 ? -2.531 -19.156 -11.203 1 98.69 102 ALA B O 1
ATOM 2137 N N . VAL B 1 103 ? -3.693 -18.609 -13.039 1 98.88 103 VAL B N 1
ATOM 2138 C CA . VAL B 1 103 ? -2.549 -18.25 -13.867 1 98.88 103 VAL B CA 1
ATOM 2139 C C . VAL B 1 103 ? -2.703 -16.797 -14.359 1 98.88 103 VAL B C 1
ATOM 2141 O O . VAL B 1 103 ? -3.658 -16.484 -15.062 1 98.88 103 VAL B O 1
ATOM 2144 N N . ILE B 1 104 ? -1.777 -15.922 -13.969 1 98.88 104 ILE B N 1
ATOM 2145 C CA . ILE B 1 104 ? -1.806 -14.523 -14.367 1 98.88 104 ILE B CA 1
ATOM 2146 C C . ILE B 1 104 ? -0.716 -14.258 -15.406 1 98.88 104 ILE B C 1
ATOM 2148 O O . ILE B 1 104 ? 0.457 -14.562 -15.172 1 98.88 104 ILE B O 1
ATOM 2152 N N . GLY B 1 105 ? -1.015 -13.727 -16.5 1 98.69 105 GLY B N 1
ATOM 2153 C CA . GLY B 1 105 ? -0.06 -13.422 -17.562 1 98.69 105 GLY B CA 1
ATOM 2154 C C . GLY B 1 105 ? 0.851 -12.258 -17.219 1 98.69 105 GLY B C 1
ATOM 2155 O O . GLY B 1 105 ? 1.358 -12.164 -16.109 1 98.69 105 GLY B O 1
ATOM 2156 N N . ASN B 1 106 ? 1.086 -11.398 -18.266 1 98.38 106 ASN B N 1
ATOM 2157 C CA . ASN B 1 106 ? 1.978 -10.25 -18.141 1 98.38 106 ASN B CA 1
ATOM 2158 C C . ASN B 1 106 ? 1.212 -8.93 -18.219 1 98.38 106 ASN B C 1
ATOM 2160 O O . ASN B 1 106 ? 0.219 -8.828 -18.953 1 98.38 106 ASN B O 1
ATOM 2164 N N . CYS B 1 107 ? 1.688 -7.93 -17.469 1 98 107 CYS B N 1
ATOM 2165 C CA . CYS B 1 107 ? 1.201 -6.559 -17.594 1 98 107 CYS B CA 1
ATOM 2166 C C . CYS B 1 107 ? -0.278 -6.473 -17.234 1 98 107 CYS B C 1
ATOM 2168 O O . CYS B 1 107 ? -1.049 -5.801 -17.922 1 98 107 CYS B O 1
ATOM 2170 N N . CYS B 1 108 ? -0.669 -7.184 -16.234 1 98.31 108 CYS B N 1
ATOM 2171 C CA . CYS B 1 108 ? -2.047 -7.145 -15.758 1 98.31 108 CYS B CA 1
ATOM 2172 C C . CYS B 1 108 ? -2.178 -6.254 -14.531 1 98.31 108 CYS B C 1
ATOM 2174 O O . CYS B 1 108 ? -1.196 -6.016 -13.82 1 98.31 108 CYS B O 1
ATOM 2176 N N . VAL B 1 109 ? -3.385 -5.734 -14.328 1 97.5 109 VAL B N 1
ATOM 2177 C CA . VAL B 1 109 ? -3.766 -5.035 -13.109 1 97.5 109 VAL B CA 1
ATOM 2178 C C . VAL B 1 109 ? -4.965 -5.727 -12.461 1 97.5 109 VAL B C 1
ATOM 2180 O O . VAL B 1 109 ? -6.016 -5.871 -13.094 1 97.5 109 VAL B O 1
ATOM 2183 N N . ILE B 1 110 ? -4.754 -6.215 -11.281 1 97.69 110 ILE B N 1
ATOM 2184 C CA . ILE B 1 110 ? -5.875 -6.699 -10.484 1 97.69 110 ILE B CA 1
ATOM 2185 C C . ILE B 1 110 ? -6.336 -5.602 -9.523 1 97.69 110 ILE B C 1
ATOM 2187 O O . ILE B 1 110 ? -5.641 -5.281 -8.555 1 97.69 110 ILE B O 1
ATOM 2191 N N . GLY B 1 111 ? -7.457 -5.094 -9.758 1 94.19 111 GLY B N 1
ATOM 2192 C CA . GLY B 1 111 ? -7.945 -3.922 -9.055 1 94.19 111 GLY B CA 1
ATOM 2193 C C . GLY B 1 111 ? -8.148 -4.156 -7.566 1 94.19 111 GLY B C 1
ATOM 2194 O O . GLY B 1 111 ? -8.195 -5.305 -7.117 1 94.19 111 GLY B O 1
ATOM 2195 N N . ALA B 1 112 ? -8.352 -3.039 -6.863 1 92.06 112 ALA B N 1
ATOM 2196 C CA . ALA B 1 112 ? -8.516 -3.086 -5.414 1 92.06 112 ALA B CA 1
ATOM 2197 C C . ALA B 1 112 ? -9.742 -3.898 -5.023 1 92.06 112 ALA B C 1
ATOM 2199 O O . ALA B 1 112 ? -10.828 -3.697 -5.57 1 92.06 112 ALA B O 1
ATOM 2200 N N . GLY B 1 113 ? -9.484 -4.879 -4.164 1 90.62 113 GLY B N 1
ATOM 2201 C CA . GLY B 1 113 ? -10.578 -5.668 -3.617 1 90.62 113 GLY B CA 1
ATOM 2202 C C . GLY B 1 113 ? -11.117 -6.699 -4.59 1 90.62 113 GLY B C 1
ATOM 2203 O O . GLY B 1 113 ? -12.086 -7.398 -4.289 1 90.62 113 GLY B O 1
ATOM 2204 N N . VAL B 1 114 ? -10.586 -6.766 -5.746 1 93.56 114 VAL B N 1
ATOM 2205 C CA . VAL B 1 114 ? -11.039 -7.738 -6.734 1 93.56 114 VAL B CA 1
ATOM 2206 C C . VAL B 1 114 ? -10.633 -9.141 -6.297 1 93.56 114 VAL B C 1
ATOM 2208 O O . VAL B 1 114 ? -9.508 -9.359 -5.852 1 93.56 114 V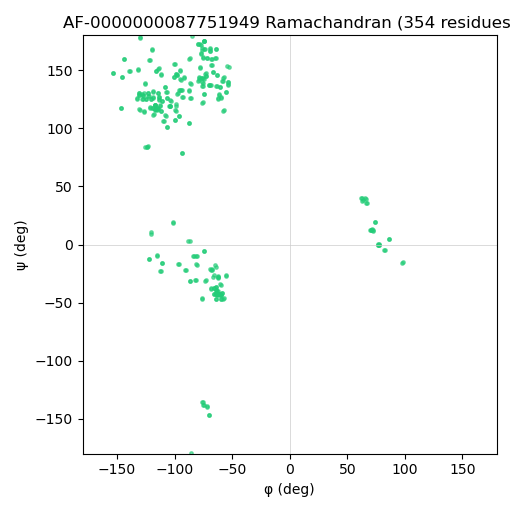AL B O 1
ATOM 2211 N N . GLU B 1 115 ? -1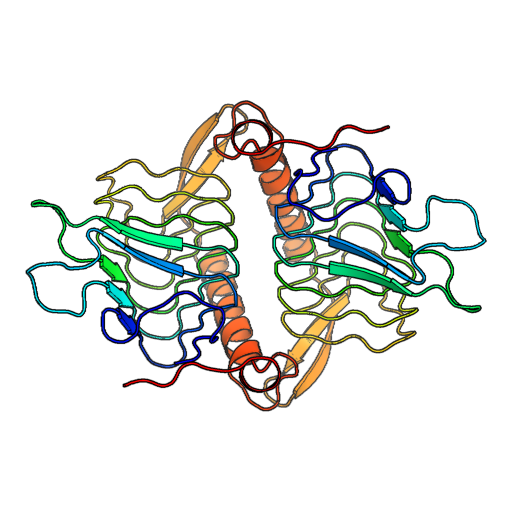1.516 -10.07 -6.434 1 95.06 115 GLU B N 1
ATOM 2212 C CA . GLU B 1 115 ? -11.242 -11.477 -6.156 1 95.06 115 GLU B CA 1
ATOM 2213 C C . GLU B 1 115 ? -11.258 -12.305 -7.441 1 95.06 115 GLU B C 1
ATOM 2215 O O . GLU B 1 115 ? -12.297 -12.414 -8.102 1 95.06 115 GLU B O 1
ATOM 2220 N N . ILE B 1 116 ? -10.078 -12.828 -7.762 1 97.12 116 ILE B N 1
ATOM 2221 C CA . ILE B 1 116 ? -9.969 -13.75 -8.891 1 97.12 116 ILE B CA 1
ATOM 2222 C C . ILE B 1 116 ? -10.281 -15.172 -8.43 1 97.12 116 ILE B C 1
ATOM 2224 O O . ILE B 1 116 ? -9.594 -15.719 -7.57 1 97.12 116 ILE B O 1
ATOM 2228 N N . PRO B 1 117 ? -11.188 -15.859 -9.047 1 96.88 117 PRO B N 1
ATOM 2229 C CA . PRO B 1 117 ? -11.539 -17.219 -8.633 1 96.88 117 PRO B CA 1
ATOM 2230 C C . PRO B 1 117 ? -10.406 -18.219 -8.883 1 96.88 117 PRO B C 1
ATOM 2232 O O . PRO B 1 117 ? -9.555 -17.984 -9.742 1 96.88 117 PRO B O 1
ATOM 2235 N N . PRO B 1 118 ? -10.523 -19.344 -8.141 1 97.81 118 PRO B N 1
ATOM 2236 C CA . PRO B 1 118 ? -9.539 -20.391 -8.383 1 97.81 118 PRO B CA 1
ATOM 2237 C C . PRO B 1 118 ? -9.516 -20.875 -9.828 1 97.81 118 PRO B C 1
ATOM 2239 O O . PRO B 1 118 ? -10.555 -20.859 -10.5 1 97.81 118 PRO B O 1
ATOM 2242 N N . LEU B 1 119 ? -8.414 -21.172 -10.32 1 98 119 LEU B N 1
ATOM 2243 C CA . LEU B 1 119 ? -8.164 -21.828 -11.602 1 98 119 LEU B CA 1
ATOM 2244 C C . LEU B 1 119 ? -8.438 -20.875 -12.766 1 98 119 LEU B C 1
ATOM 2246 O O . LEU B 1 119 ? -8.477 -21.297 -13.922 1 98 119 LEU B O 1
ATOM 2250 N N . THR B 1 120 ? -8.602 -19.609 -12.508 1 97.94 120 THR B N 1
ATOM 2251 C CA . THR B 1 120 ? -8.852 -18.609 -13.555 1 97.94 120 THR B CA 1
ATOM 2252 C C . THR B 1 120 ? -7.559 -18.281 -14.305 1 97.94 120 THR B C 1
ATOM 2254 O O . THR B 1 120 ? -6.488 -18.203 -13.703 1 97.94 120 THR B O 1
ATOM 2257 N N . VAL B 1 121 ? -7.688 -18.141 -15.617 1 98.56 121 VAL B N 1
ATOM 2258 C CA . VAL B 1 121 ? -6.57 -17.688 -16.438 1 98.56 121 VAL B CA 1
ATOM 2259 C C . VAL B 1 121 ? -6.789 -16.219 -16.828 1 98.56 121 VAL B C 1
ATOM 2261 O O . VAL B 1 121 ? -7.809 -15.883 -17.422 1 98.56 121 VAL B O 1
ATOM 2264 N N . VAL B 1 122 ? -5.906 -15.328 -16.453 1 98.56 122 VAL B N 1
ATOM 2265 C CA . VAL B 1 122 ? -5.93 -13.93 -16.844 1 98.56 122 VAL B CA 1
ATOM 2266 C C . VAL B 1 122 ? -4.859 -13.672 -17.906 1 98.56 122 VAL B C 1
ATOM 2268 O O . VAL B 1 122 ? -3.666 -13.82 -17.641 1 98.56 122 VAL B O 1
ATOM 2271 N N . ASN B 1 123 ? -5.258 -13.258 -19.047 1 97.94 123 ASN B N 1
ATOM 2272 C CA . ASN B 1 123 ? -4.336 -13.078 -20.172 1 97.94 123 ASN B CA 1
ATOM 2273 C C . ASN B 1 123 ? -3.572 -11.766 -20.062 1 97.94 123 ASN B C 1
ATOM 2275 O O . ASN B 1 123 ? -3.916 -10.906 -19.234 1 97.94 123 ASN B O 1
ATOM 2279 N N . ASP B 1 124 ? -2.572 -11.57 -20.984 1 97.69 124 ASP B N 1
ATOM 2280 C CA . ASP B 1 124 ? -1.704 -10.398 -20.953 1 97.69 124 ASP B CA 1
ATOM 2281 C C . ASP B 1 124 ? -2.518 -9.117 -21.078 1 97.69 124 ASP B C 1
ATOM 2283 O O . ASP B 1 124 ? -3.543 -9.078 -21.766 1 97.69 124 ASP B O 1
ATOM 2287 N N . ASN B 1 125 ? -2.133 -8.086 -20.328 1 97.44 125 ASN B N 1
ATOM 2288 C CA . ASN B 1 125 ? -2.578 -6.707 -20.484 1 97.44 125 ASN B CA 1
ATOM 2289 C C . ASN B 1 125 ? -4.004 -6.52 -19.984 1 97.44 125 ASN B C 1
ATOM 2291 O O . ASN B 1 125 ? -4.676 -5.555 -20.344 1 97.44 125 ASN B O 1
ATOM 2295 N N . ALA B 1 126 ? -4.48 -7.402 -19.172 1 97.56 126 ALA B N 1
ATOM 2296 C CA . ALA B 1 126 ? -5.844 -7.316 -18.656 1 97.56 126 ALA B CA 1
ATOM 2297 C C . ALA B 1 126 ? -5.898 -6.445 -17.406 1 97.56 126 ALA B C 1
ATOM 2299 O O . ALA B 1 126 ? -5.008 -6.512 -16.547 1 97.56 126 ALA B O 1
ATOM 2300 N N . ILE B 1 127 ? -6.91 -5.629 -17.312 1 96.62 127 ILE B N 1
ATOM 2301 C CA . ILE B 1 127 ? -7.27 -4.91 -16.094 1 96.62 127 ILE B CA 1
ATOM 2302 C C . ILE B 1 127 ? -8.602 -5.426 -15.57 1 96.62 127 ILE B C 1
ATOM 2304 O O . ILE B 1 127 ? -9.617 -5.395 -16.281 1 96.62 127 ILE B O 1
ATOM 2308 N N . LEU B 1 128 ? -8.586 -5.934 -14.398 1 96.19 128 LEU B N 1
ATOM 2309 C CA . LEU B 1 128 ? -9.812 -6.375 -13.758 1 96.19 128 LEU B CA 1
ATOM 2310 C C . LEU B 1 128 ? -10.266 -5.375 -12.695 1 96.19 128 LEU B C 1
ATOM 2312 O O . LEU B 1 128 ? -9.5 -5.031 -11.797 1 96.19 128 LEU B O 1
ATOM 2316 N N . VAL B 1 129 ? -11.508 -4.895 -12.836 1 91.69 129 VAL B N 1
ATOM 2317 C CA . VAL B 1 129 ? -12.031 -3.906 -11.891 1 91.69 129 VAL B CA 1
ATOM 2318 C C . VAL B 1 129 ? -13.422 -4.324 -11.422 1 91.69 129 VAL B C 1
ATOM 2320 O O . VAL B 1 129 ? -14.133 -5.031 -12.141 1 91.69 129 VAL B O 1
ATOM 2323 N N . ARG B 1 130 ? -13.688 -3.945 -10.328 1 84.38 130 ARG B N 1
ATOM 2324 C CA . ARG B 1 130 ? -15.016 -4.168 -9.781 1 84.38 130 ARG B CA 1
ATOM 2325 C C . ARG B 1 130 ? -15.906 -2.941 -9.984 1 84.38 130 ARG B C 1
ATOM 2327 O O . ARG B 1 130 ? -15.5 -1.82 -9.664 1 84.38 130 ARG B O 1
ATOM 2334 N N . LEU B 1 131 ? -17.031 -3.207 -10.43 1 80.81 131 LEU B N 1
ATOM 2335 C CA . LEU B 1 131 ? -18 -2.135 -10.625 1 80.81 131 LEU B CA 1
ATOM 2336 C C . LEU B 1 131 ? -18.812 -1.885 -9.359 1 80.81 131 LEU B C 1
ATOM 2338 O O . LEU B 1 131 ? -18.812 -2.717 -8.445 1 80.81 131 LEU B O 1
ATOM 2342 N N . PRO B 1 132 ? -19.406 -0.696 -9.289 1 72.75 132 PRO B N 1
ATOM 2343 C CA . PRO B 1 132 ? -20.219 -0.359 -8.109 1 72.75 132 PRO B CA 1
ATOM 2344 C C . PRO B 1 132 ? -21.312 -1.379 -7.836 1 72.75 132 PRO B C 1
ATOM 2346 O O . PRO B 1 132 ? -21.703 -1.583 -6.684 1 72.75 132 PRO B O 1
ATOM 2349 N N . ASP B 1 133 ? -21.781 -2.066 -8.859 1 78.19 133 ASP B N 1
ATOM 2350 C CA . ASP B 1 133 ? -22.859 -3.021 -8.695 1 78.19 133 ASP B CA 1
ATOM 2351 C C . ASP B 1 133 ? -22.328 -4.398 -8.305 1 78.19 133 ASP B C 1
ATOM 2353 O O . ASP B 1 133 ? -23.109 -5.352 -8.172 1 78.19 133 ASP B O 1
ATOM 2357 N N . GLY B 1 134 ? -21.031 -4.457 -8.125 1 76.81 134 GLY B N 1
ATOM 2358 C CA . GLY B 1 134 ? -20.406 -5.672 -7.617 1 76.81 134 GLY B CA 1
ATOM 2359 C C . GLY B 1 134 ? -19.828 -6.547 -8.703 1 76.81 134 GLY B C 1
ATOM 2360 O O . GLY B 1 134 ? -19.031 -7.445 -8.43 1 76.81 134 GLY B O 1
ATOM 2361 N N . ARG B 1 135 ? -20.234 -6.289 -9.953 1 85.31 135 ARG B N 1
ATOM 2362 C CA . ARG B 1 135 ? -19.703 -7.078 -11.062 1 85.31 135 ARG B CA 1
ATOM 2363 C C . ARG B 1 135 ? -18.219 -6.789 -11.289 1 85.31 135 ARG B C 1
ATOM 2365 O O . ARG B 1 135 ? -17.781 -5.645 -11.164 1 85.31 135 ARG B O 1
ATOM 2372 N N . ILE B 1 136 ? -17.406 -7.848 -11.531 1 89 136 ILE B N 1
ATOM 2373 C CA . ILE B 1 136 ? -16.016 -7.695 -11.938 1 89 136 ILE B CA 1
ATOM 2374 C C . ILE B 1 136 ? -15.914 -7.711 -13.461 1 89 136 ILE B C 1
ATOM 2376 O O . ILE B 1 136 ? -16.406 -8.641 -14.109 1 89 136 ILE B O 1
ATOM 2380 N N . ILE B 1 137 ? -15.297 -6.727 -14.055 1 92.31 137 ILE B N 1
ATOM 2381 C CA . ILE B 1 137 ? -15.156 -6.676 -15.508 1 92.31 137 ILE B CA 1
ATOM 2382 C C . ILE B 1 137 ? -13.68 -6.617 -15.883 1 92.31 137 ILE B C 1
ATOM 2384 O O . ILE B 1 137 ? -12.836 -6.273 -15.055 1 92.31 137 ILE B O 1
ATOM 2388 N N . GLN B 1 138 ? -13.461 -7.016 -17.141 1 94.31 138 GLN B N 1
ATOM 2389 C CA . GLN B 1 138 ? -12.102 -7.004 -17.672 1 94.31 138 GLN B CA 1
ATOM 2390 C C . GLN B 1 138 ? -11.953 -5.969 -18.781 1 94.31 138 GLN B C 1
ATOM 2392 O O . GLN B 1 138 ? -12.82 -5.859 -19.656 1 94.31 138 GLN B O 1
ATOM 2397 N N . ARG B 1 139 ? -11 -5.145 -18.641 1 93.81 139 ARG B N 1
ATOM 2398 C CA . ARG B 1 139 ? -10.641 -4.176 -19.672 1 93.81 139 ARG B CA 1
ATOM 2399 C C . ARG B 1 139 ? -9.203 -4.387 -20.141 1 93.81 139 ARG B C 1
ATOM 2401 O O . ARG B 1 139 ? -8.453 -5.156 -19.531 1 93.81 139 ARG B O 1
ATOM 2408 N N . GLU B 1 140 ? -8.906 -3.689 -21.266 1 93.31 140 GLU B N 1
ATOM 2409 C CA . GLU B 1 140 ? -7.535 -3.746 -21.766 1 93.31 140 GLU B CA 1
ATOM 2410 C C . GLU B 1 140 ? -6.715 -2.566 -21.25 1 93.31 140 GLU B C 1
ATOM 2412 O O . GLU B 1 140 ? -7.18 -1.425 -21.266 1 93.31 140 GLU B O 1
ATOM 2417 N N . GLN B 1 141 ? -5.574 -2.934 -20.797 1 91.44 141 GLN B N 1
ATOM 2418 C CA . GLN B 1 141 ? -4.684 -1.879 -20.328 1 91.44 141 GLN B CA 1
ATOM 2419 C C . GLN B 1 141 ? -4.07 -1.111 -21.5 1 91.44 141 GLN B C 1
ATOM 2421 O O . GLN B 1 141 ? -3.516 -1.712 -22.422 1 91.44 141 GLN B O 1
ATOM 2426 N N . LYS B 1 142 ? -4.188 0.151 -21.391 1 88.94 142 LYS B N 1
ATOM 2427 C CA . LYS B 1 142 ? -3.59 0.995 -22.422 1 88.94 142 LYS B CA 1
ATOM 2428 C C . LYS B 1 142 ? -2.082 1.121 -22.234 1 88.94 142 LYS B C 1
ATOM 2430 O O . LYS B 1 142 ? -1.597 1.083 -21.094 1 88.94 142 LYS B O 1
ATOM 2435 N N . GLU B 1 143 ? -1.349 1.343 -23.297 1 89.81 143 GLU B N 1
ATOM 2436 C CA . GLU B 1 143 ? 0.111 1.37 -23.297 1 89.81 143 GLU B CA 1
ATOM 2437 C C . GLU B 1 143 ? 0.635 2.461 -22.359 1 89.81 143 GLU B C 1
ATOM 2439 O O . GLU B 1 143 ? 1.602 2.244 -21.625 1 89.81 143 GLU B O 1
ATOM 2444 N N . TYR B 1 144 ? -0.02 3.57 -22.484 1 87.06 144 TYR B N 1
ATOM 2445 C CA . TYR B 1 144 ? 0.47 4.684 -21.688 1 87.06 144 TYR B CA 1
ATOM 2446 C C . TYR B 1 144 ? 0.322 4.387 -20.203 1 87.06 144 TYR B C 1
ATOM 2448 O O . TYR B 1 144 ? 1.191 4.742 -19.406 1 87.06 144 TYR B O 1
ATOM 2456 N N . ALA B 1 145 ? -0.719 3.732 -19.781 1 86.69 145 ALA B N 1
ATOM 2457 C CA . ALA B 1 145 ? -0.944 3.365 -18.375 1 86.69 145 ALA B CA 1
ATOM 2458 C C . ALA B 1 145 ? 0.07 2.324 -17.922 1 86.69 145 ALA B C 1
ATOM 2460 O O . ALA B 1 145 ? 0.571 2.396 -16.797 1 86.69 145 ALA B O 1
ATOM 2461 N N . ARG B 1 146 ? 0.362 1.467 -18.766 1 91.62 146 ARG B N 1
ATOM 2462 C CA . ARG B 1 146 ? 1.354 0.435 -18.469 1 91.62 146 ARG B CA 1
ATOM 2463 C C . ARG B 1 146 ? 2.73 1.049 -18.234 1 91.62 146 ARG B C 1
ATOM 2465 O O . ARG B 1 146 ? 3.42 0.694 -17.281 1 91.62 146 ARG B O 1
ATOM 2472 N N . LYS B 1 147 ? 3.084 1.92 -19.094 1 89.81 147 LYS B N 1
ATOM 2473 C CA . LYS B 1 147 ? 4.379 2.584 -18.984 1 89.81 147 LYS B CA 1
ATOM 2474 C C . LYS B 1 147 ? 4.477 3.4 -17.703 1 89.81 147 LYS B C 1
ATOM 2476 O O . LYS B 1 147 ? 5.52 3.408 -17.047 1 89.81 147 LYS B O 1
ATOM 2481 N N . ALA B 1 148 ? 3.445 4.039 -17.359 1 84.94 148 ALA B N 1
ATOM 2482 C CA . ALA B 1 148 ? 3.418 4.824 -16.125 1 84.94 148 ALA B CA 1
ATOM 2483 C C . ALA B 1 148 ? 3.631 3.936 -14.906 1 84.94 148 ALA B C 1
ATOM 2485 O O . ALA B 1 148 ? 4.375 4.297 -13.992 1 84.94 148 ALA B O 1
ATOM 2486 N N . LYS B 1 149 ? 3 2.818 -14.891 1 89.44 149 LYS B N 1
ATOM 2487 C CA . LYS B 1 149 ? 3.141 1.886 -13.773 1 89.44 149 LYS B CA 1
ATOM 2488 C C . LYS B 1 149 ? 4.562 1.335 -13.695 1 89.44 149 LYS B C 1
ATOM 2490 O O . LYS B 1 149 ? 5.109 1.171 -12.602 1 89.44 149 LYS B O 1
ATOM 2495 N N . GLN B 1 150 ? 5.113 1.101 -14.805 1 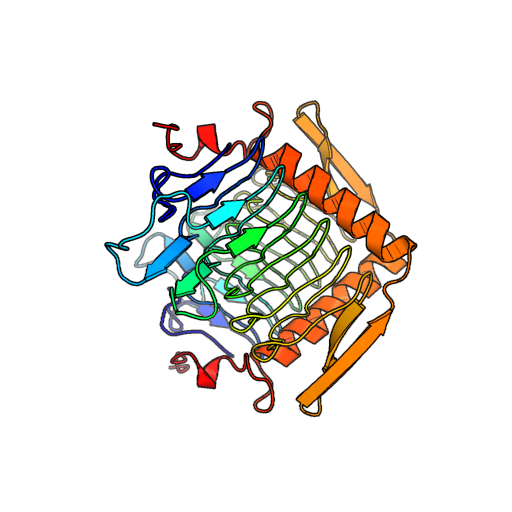91.75 150 GLN B N 1
ATOM 2496 C CA . GLN B 1 150 ? 6.488 0.611 -14.844 1 91.75 150 GLN B CA 1
ATOM 2497 C C . GLN B 1 150 ? 7.457 1.646 -14.273 1 91.75 150 GLN B C 1
ATOM 2499 O O . GLN B 1 150 ? 8.375 1.304 -13.531 1 91.75 150 GLN B O 1
ATOM 2504 N N . MET B 1 151 ? 7.156 2.809 -14.602 1 86.44 151 MET B N 1
ATOM 2505 C CA . MET B 1 151 ? 8 3.889 -14.102 1 86.44 151 MET B CA 1
ATOM 2506 C C . MET B 1 151 ? 7.887 4.012 -12.586 1 86.44 151 MET B C 1
ATOM 2508 O O . MET B 1 151 ? 8.891 4.207 -11.898 1 86.44 151 MET B O 1
ATOM 2512 N N . LEU B 1 152 ? 6.723 3.91 -12.125 1 86.25 152 LEU B N 1
ATOM 2513 C CA . LEU B 1 152 ? 6.504 3.979 -10.688 1 86.25 152 LEU B CA 1
ATOM 2514 C C . LEU B 1 152 ? 7.184 2.812 -9.977 1 86.25 152 LEU B C 1
ATOM 2516 O O . LEU B 1 152 ? 7.801 2.996 -8.922 1 86.25 152 LEU B O 1
ATOM 2520 N N . GLN B 1 153 ? 7.082 1.755 -10.523 1 92.56 153 GLN B N 1
ATOM 2521 C CA . GLN B 1 153 ? 7.746 0.571 -9.992 1 92.56 153 GLN B CA 1
ATOM 2522 C C . GLN B 1 153 ? 9.25 0.791 -9.883 1 92.56 153 GLN B C 1
ATOM 2524 O O . GLN B 1 153 ? 9.859 0.457 -8.867 1 92.56 153 GLN B O 1
ATOM 2529 N N . ASP B 1 154 ? 9.836 1.305 -10.914 1 90.94 154 ASP B N 1
ATOM 2530 C CA . ASP B 1 154 ? 11.266 1.596 -10.914 1 90.94 154 ASP B CA 1
ATOM 2531 C C . ASP B 1 154 ? 11.633 2.564 -9.789 1 90.94 154 ASP B C 1
ATOM 2533 O O . ASP B 1 154 ? 12.625 2.367 -9.094 1 90.94 154 ASP B O 1
ATOM 2537 N N . LYS B 1 155 ? 10.812 3.475 -9.672 1 86.31 155 LYS B N 1
ATOM 2538 C CA . LYS B 1 155 ? 11.039 4.477 -8.633 1 86.31 155 LYS B CA 1
ATOM 2539 C C . LYS B 1 155 ? 10.992 3.848 -7.242 1 86.31 155 LYS B C 1
ATOM 2541 O O . LYS B 1 155 ? 11.82 4.164 -6.387 1 86.31 155 LYS B O 1
ATOM 2546 N N . TYR B 1 156 ? 10.031 2.982 -7.016 1 92.44 156 TYR B N 1
ATOM 2547 C CA . TYR B 1 156 ? 9.898 2.312 -5.727 1 92.44 156 TYR B CA 1
ATOM 2548 C C . TYR B 1 156 ? 11.109 1.433 -5.441 1 92.44 156 TYR B C 1
ATOM 2550 O O . TYR B 1 156 ? 11.656 1.458 -4.336 1 92.44 156 TYR B O 1
ATOM 2558 N N . ILE B 1 157 ? 11.477 0.78 -6.434 1 93.81 157 ILE B N 1
ATOM 2559 C CA . ILE B 1 157 ? 12.641 -0.089 -6.273 1 93.81 157 ILE B CA 1
ATOM 2560 C C . ILE B 1 157 ? 13.852 0.743 -5.871 1 93.81 157 ILE B C 1
ATOM 2562 O O . ILE B 1 157 ? 14.57 0.395 -4.93 1 93.81 157 ILE B O 1
ATOM 2566 N N . ASP B 1 158 ? 14.039 1.785 -6.531 1 89.88 158 ASP B N 1
ATOM 2567 C CA . ASP B 1 158 ? 15.172 2.652 -6.234 1 89.88 158 ASP B CA 1
ATOM 2568 C C . ASP B 1 158 ? 15.078 3.217 -4.816 1 89.88 158 ASP B C 1
ATOM 2570 O O . ASP B 1 158 ? 16.062 3.244 -4.086 1 89.88 158 ASP B O 1
ATOM 2574 N N . ALA B 1 159 ? 13.938 3.617 -4.445 1 89.81 159 ALA B N 1
ATOM 2575 C CA . ALA B 1 159 ? 13.719 4.191 -3.121 1 89.81 159 ALA B CA 1
ATOM 2576 C C . ALA B 1 159 ? 14.078 3.189 -2.025 1 89.81 159 ALA B C 1
ATOM 2578 O O . ALA B 1 159 ? 14.648 3.562 -0.997 1 89.81 159 ALA B O 1
ATOM 2579 N N . PHE B 1 160 ? 13.836 1.919 -2.252 1 93.38 160 PHE B N 1
ATOM 2580 C CA . PHE B 1 160 ? 13.938 0.925 -1.188 1 93.38 160 PHE B CA 1
ATOM 2581 C C . PHE B 1 160 ? 15.297 0.241 -1.215 1 93.38 160 PHE B C 1
ATOM 2583 O O . PHE B 1 160 ? 15.688 -0.414 -0.247 1 93.38 160 PHE B O 1
ATOM 2590 N N . THR B 1 161 ? 16.047 0.397 -2.426 1 92.88 161 THR B N 1
ATOM 2591 C CA . THR B 1 161 ? 17.234 -0.452 -2.545 1 92.88 161 THR B CA 1
ATOM 2592 C C . THR B 1 161 ? 18.484 0.39 -2.756 1 92.88 161 THR B C 1
ATOM 2594 O O . THR B 1 161 ? 19.609 -0.112 -2.633 1 92.88 161 THR B O 1
ATOM 2597 N N . GLU B 1 162 ? 18.25 1.612 -3.035 1 89.12 162 GLU B N 1
ATOM 2598 C CA . GLU B 1 162 ? 19.422 2.469 -3.211 1 89.12 162 GLU B CA 1
ATOM 2599 C C . GLU B 1 162 ? 19.875 3.061 -1.881 1 89.12 162 GLU B C 1
ATOM 2601 O O . GLU B 1 162 ? 19.094 3.703 -1.179 1 89.12 162 GLU B O 1
ATOM 2606 N N . SER B 1 163 ? 21.172 3.014 -1.558 1 87.81 163 SER B N 1
ATOM 2607 C CA . SER B 1 163 ? 21.734 3.365 -0.256 1 87.81 163 SER B CA 1
ATOM 2608 C C . SER B 1 163 ? 21.625 4.863 0.004 1 87.81 163 SER B C 1
ATOM 2610 O 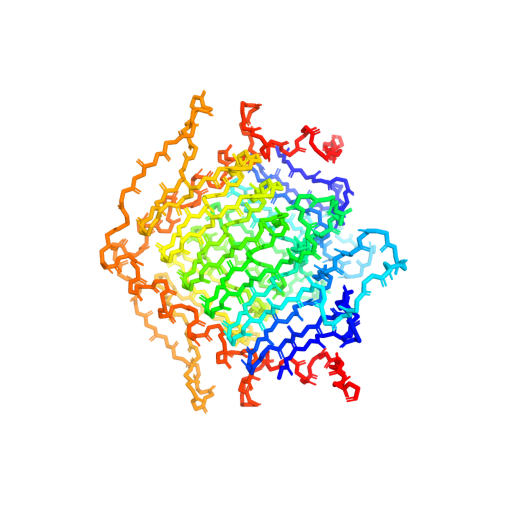O . SER B 1 163 ? 21.625 5.305 1.156 1 87.81 163 SER B O 1
ATOM 2612 N N . THR B 1 164 ? 21.484 5.633 -0.99 1 84.19 164 THR B N 1
ATOM 2613 C CA . THR B 1 164 ? 21.422 7.078 -0.826 1 84.19 164 THR B CA 1
ATOM 2614 C C . THR B 1 164 ? 20 7.516 -0.485 1 84.19 164 THR B C 1
ATOM 2616 O O . THR B 1 164 ? 19.766 8.656 -0.072 1 84.19 164 THR B O 1
ATOM 2619 N N . SER B 1 165 ? 19.094 6.527 -0.612 1 85 165 SER B N 1
ATOM 2620 C CA . SER B 1 165 ? 17.688 6.832 -0.331 1 85 165 SER B CA 1
ATOM 2621 C C . SER B 1 165 ? 17.422 6.863 1.17 1 85 165 SER B C 1
ATOM 2623 O O . SER B 1 165 ? 17.938 6.02 1.914 1 85 165 SER B O 1
ATOM 2625 N N . PRO B 1 166 ? 16.547 7.766 1.668 1 83 166 PRO B N 1
ATOM 2626 C CA . PRO B 1 166 ? 16.156 7.738 3.078 1 83 166 PRO B CA 1
ATOM 2627 C C . PRO B 1 166 ? 15.328 6.508 3.436 1 83 166 PRO B C 1
ATOM 2629 O O . PRO B 1 166 ? 15.258 6.125 4.605 1 83 166 PRO B O 1
ATOM 2632 N N . SER B 1 167 ? 14.742 5.93 2.447 1 85.75 167 SER B N 1
ATOM 2633 C CA . SER B 1 167 ? 13.898 4.766 2.678 1 85.75 167 SER B CA 1
ATOM 2634 C C . SER B 1 167 ? 14.625 3.471 2.328 1 85.75 167 SER B C 1
ATOM 2636 O O . SER B 1 167 ? 13.992 2.439 2.102 1 85.75 167 SER B O 1
ATOM 2638 N N . TYR B 1 168 ? 15.977 3.648 2.287 1 89.25 168 TYR B N 1
ATOM 2639 C CA . TYR B 1 168 ? 16.812 2.465 2.109 1 89.25 168 TYR B CA 1
ATOM 2640 C C . TYR B 1 168 ? 16.562 1.45 3.219 1 89.25 168 TYR B C 1
ATOM 2642 O O . TYR B 1 168 ? 16.859 1.712 4.387 1 89.25 168 TYR B O 1
ATOM 2650 N N . LEU B 1 169 ? 16.047 0.344 2.824 1 90.12 169 LEU B N 1
ATOM 2651 C CA . LEU B 1 169 ? 15.469 -0.578 3.799 1 90.12 169 LEU B CA 1
ATOM 2652 C C . LEU B 1 169 ? 16.531 -1.041 4.797 1 90.12 169 LEU B C 1
ATOM 2654 O O . LEU B 1 169 ? 16.266 -1.113 6 1 90.12 169 LEU B O 1
ATOM 2658 N N . PRO B 1 170 ? 17.734 -1.355 4.312 1 91.12 170 PRO B N 1
ATOM 2659 C CA . PRO B 1 170 ? 18.719 -1.855 5.273 1 91.12 170 PRO B CA 1
ATOM 2660 C C . PRO B 1 170 ? 19.109 -0.81 6.312 1 91.12 170 PRO B C 1
ATOM 2662 O O . PRO B 1 170 ? 19.703 -1.147 7.336 1 91.12 170 PRO B O 1
ATOM 2665 N N . ARG B 1 171 ? 18.844 0.467 6.059 1 86.56 171 ARG B N 1
ATOM 2666 C CA . ARG B 1 171 ? 19.141 1.518 7.027 1 86.56 171 ARG B CA 1
ATOM 2667 C C . ARG B 1 171 ? 18.156 1.479 8.195 1 86.56 171 ARG B C 1
ATOM 2669 O O . ARG B 1 171 ? 18.531 1.766 9.336 1 86.56 171 ARG B O 1
ATOM 2676 N N . ASN B 1 172 ? 16.938 1.039 7.852 1 81.38 172 ASN B N 1
ATOM 2677 C CA . ASN B 1 172 ? 15.867 1.201 8.828 1 81.38 172 ASN B CA 1
ATOM 2678 C C . ASN B 1 172 ? 15.344 -0.147 9.312 1 81.38 172 ASN B C 1
ATOM 2680 O O . ASN B 1 172 ? 14.5 -0.204 10.211 1 81.38 172 ASN B O 1
ATOM 2684 N N . HIS B 1 173 ? 15.828 -1.166 8.602 1 88.44 173 HIS B N 1
ATOM 2685 C CA . HIS B 1 173 ? 15.367 -2.514 8.922 1 88.44 173 HIS B CA 1
ATOM 2686 C C . HIS B 1 173 ? 16.516 -3.512 8.891 1 88.44 173 HIS B C 1
ATOM 2688 O O . HIS B 1 173 ? 17.453 -3.359 8.102 1 88.44 173 HIS B O 1
ATOM 2694 N N . ARG B 1 174 ? 16.391 -4.527 9.727 1 89.12 174 ARG B N 1
ATOM 2695 C CA . ARG B 1 174 ? 17.297 -5.664 9.586 1 89.12 174 ARG B CA 1
ATOM 2696 C C . ARG B 1 174 ? 16.906 -6.535 8.398 1 89.12 174 ARG B C 1
ATOM 2698 O O . ARG B 1 174 ? 15.727 -6.777 8.164 1 89.12 174 ARG B O 1
ATOM 2705 N N . MET B 1 175 ? 17.906 -6.984 7.59 1 91.75 175 MET B N 1
ATOM 2706 C CA . MET B 1 175 ? 17.656 -7.801 6.402 1 91.75 175 MET B CA 1
ATOM 2707 C C . MET B 1 175 ? 17.922 -9.273 6.688 1 91.75 175 MET B C 1
ATOM 2709 O O . MET B 1 175 ? 18.844 -9.602 7.441 1 91.75 175 MET B O 1
ATOM 2713 N N . LYS B 1 176 ? 17.125 -10.062 6.086 1 90.62 176 LYS B N 1
ATOM 2714 C CA . LYS B 1 176 ? 17.453 -11.484 6.113 1 90.62 176 LYS B CA 1
ATOM 2715 C C . LYS B 1 176 ? 18.625 -11.789 5.188 1 90.62 176 LYS B C 1
ATOM 2717 O O . LYS B 1 176 ? 18.812 -11.117 4.172 1 90.62 176 LYS B O 1
ATOM 2722 N N . THR B 1 177 ? 19.406 -12.742 5.586 1 79 177 THR B N 1
ATOM 2723 C CA . THR B 1 177 ? 20.547 -13.18 4.781 1 79 177 THR B CA 1
ATOM 2724 C C . THR B 1 177 ? 20.266 -14.539 4.141 1 79 177 THR B C 1
ATOM 2726 O O . THR B 1 177 ? 19.625 -15.398 4.754 1 79 177 THR B O 1
ATOM 2729 N N . ALA B 1 178 ? 20.547 -14.578 2.768 1 72.75 178 ALA B N 1
ATOM 2730 C CA . ALA B 1 178 ? 20.406 -15.875 2.111 1 72.75 178 ALA B CA 1
ATOM 2731 C C . ALA B 1 178 ? 21.219 -16.938 2.832 1 72.75 178 ALA B C 1
ATOM 2733 O O . ALA B 1 178 ? 22.312 -16.672 3.332 1 72.75 178 ALA B O 1
ATOM 2734 N N . PRO B 1 179 ? 20.656 -18.188 2.965 1 63.5 179 PRO B N 1
ATOM 2735 C CA . PRO B 1 179 ? 21.438 -19.25 3.621 1 63.5 179 PRO B CA 1
ATOM 2736 C C . PRO B 1 179 ? 22.75 -19.531 2.908 1 63.5 179 PRO B C 1
ATOM 2738 O O . PRO B 1 179 ? 22.875 -19.297 1.703 1 63.5 179 PRO B O 1
#

Foldseek 3Di:
DFEFPQEAEDLLQEAEEALEHEDHQEYEEEPPPDDPDHGNQEYEYYLEYAEHQEYEYEYDDPLARHEYEYELEYHDHNEYEQENYYYYLEYEEHNEYEEHPEYHEELEYEDHNHYHYHNHYHYYQWYWDADPVGDIDIDGHDPVNSVVSSVVSVVVSCQQPPPVHPNPPVVPGPGDDND/DFEFPQEAEDLQQEAEEALEHEDHQEYEEEPPPDDPDHGNQEYEYYLEYAEHQEYEYEYDDPLARHEYEYYLEYHDHNEYEQENYYYELEYEEHNEYEEHPEYHEELEYEDHNHYHYHNHYHYYQWYWDADPVGDIDIDGHDPVNSVVSSVVSVVVSCLQPPPVHPNPPVVPGPGDDND

Sequence (358 aa):
MYVCDEAEVDLTQVSVGYKSVFHPKAAVEIYPSSPSSSPPYVTIGERNIVDDMAIISLTITAEQGTITIGDNNLFESGCLIKAKSIGNNNWFEPKCVVGEGAVIGNCCVIGAGVEIPPLTVVNDNAILVRLPDGRIIQREQKEYARKAKQMLQDKYIDAFTESTSPSYLPRNHRMKTAPMYVCDEAEVDLTQVSVGYKSVFHPKAAVEIYPSSPSSSPPYVTIGERNIVDDMAIISLTITAEQGTITIGDNNLFESGCLIKAKSIGNNNWFEPKCVVGEGAVIGNCCVIGAGVEIPPLTVVNDNAILVRLPDGRIIQREQKEYARKAKQMLQDKYIDAFTESTSPSYLPRNHRMKTAP

InterPro domains:
  IPR001451 Hexapeptide repeat [PF00132] (85-116)
  IPR011004 Trimeric LpxA-like superfamily [SSF51161] (39-132)
  IPR027777 Dynactin subunit 6 [PTHR13072] (3-153)

Secondary structure (DSSP, 8-state):
-EEBTTSB--TTTEEE-TT-EE-TT-EEEEESSS-SSPSPSEEE-SS-EE-TT-EEEEE--SS---EEE-SS-EE-TT-EE--SEE-SS-EE-TT-EE-TT-EE-SS-EE-TT-EEPTTPEEPTTEEEEE-TTS-EEEEEPPHHHHHHHHHHHHHHHHHHH-TTSTT-HHHHSPBP---/-EEBTTSB--TTTEEE-TT-EE-TT-EEEEESSS-SSPSPSEEE-SS-EE-TT-EEEEE--SS---EEE-SS-EE-TT-EE--SEE-SS-EE-TT-EE-TT-EE-SS-EE-TT-EEPTT-EE-TTEEEEE-TTS-EEEEEPPHHHHHHHHHHHHHHHHHHH-TTSTT-HHHHSPBP---

Organism: NCBI:txid74557

pLDDT: mean 93.78, std 5.89, range [62.97, 98.94]

Solvent-accessible surface area (backbone atoms only — not comparable to full-atom values): 17269 Å² total; per-residue (Å²): 90,46,36,27,56,64,20,49,63,58,64,83,39,38,43,74,24,60,62,18,35,33,32,54,52,11,36,52,46,61,37,63,85,77,60,89,69,76,66,60,38,34,40,38,34,34,42,27,39,35,28,44,50,13,34,41,44,44,67,57,46,98,89,36,71,50,32,43,36,40,32,43,31,39,36,30,45,44,18,39,39,26,38,32,33,37,41,33,46,30,40,35,31,42,42,15,34,36,23,51,56,11,36,40,39,32,45,26,35,41,27,50,23,33,70,44,56,59,59,40,76,43,60,63,29,31,29,38,40,60,44,93,87,44,51,73,46,80,45,76,57,50,69,71,61,52,52,51,51,50,52,50,51,51,50,49,47,44,25,42,66,32,82,69,31,83,34,14,40,74,82,80,39,60,61,55,73,83,128,89,45,35,27,58,63,21,48,64,60,63,83,39,36,42,72,22,60,62,17,36,32,32,54,52,11,35,53,45,61,36,62,85,76,62,89,69,78,67,60,39,34,40,38,32,33,42,27,40,35,28,43,50,15,34,40,42,46,66,58,46,97,89,36,71,50,34,42,36,41,33,44,31,39,36,29,45,45,18,40,39,27,37,32,32,38,41,33,47,29,40,36,31,43,43,15,34,37,23,51,57,11,37,40,40,33,45,25,34,43,26,51,23,32,71,45,56,59,60,39,76,42,60,65,30,31,29,37,41,61,43,93,88,44,52,73,46,79,43,75,57,50,69,70,59,51,51,50,51,52,51,50,49,52,50,47,47,45,25,43,67,32,83,69,30,83,34,15,40,73,82,80,38,59,63,55,74,81,125

Nearest PDB structures (foldseek):
  3tv0-assembly1_A  TM=8.489E-01  e=2.434E-05  Homo sapiens
  3tis-assembly1_C  TM=7.341E-01  e=2.192E-05  Escherichia coli K-12
  9gva-assembly1_BBB  TM=6.786E-01  e=1.169E-05  Porphyromonas gingivalis
  6ive-assembly1_B  TM=6.283E-01  e=5.627E-05  Thermus thermophilus HB8
  3ixc-assembly1_A  TM=6.551E-01  e=7.312E-05  Anaplasma phagocytophilum str. HZ

Radius of gyration: 20.07 Å; Cα contacts (8 Å, |Δi|>4): 1001; chains: 2; bounding box: 45×59×52 Å